Protein AF-0000000080322248 (afdb_homodimer)

Secondary structure (DSSP, 8-state):
-EEEEEEE-TTEEEE-HHHHHHHHHHH--SEEEEEEEEESSSEEEEEE--SHHHHHHHHHHHHHHS-TTS--HHHHHHS-S-HHHHHHHHHH-SEEEEEEETTEE---TT-EEEEEE-SSS-EEEEEEEEE-/-EEEEEEE-TTEEEE-HHHHHHHHHHH--SEEEEEEEEESSSEEEEEE--SHHHHHHHHHHHHHHS-TTS--HHHHHHS-S-HHHHHHHHHH-SEEEEEEETTEE---TT-EEEEEE-SSS-EEEEEEEEE-

Solvent-accessible surface area (backbone atoms only — not comparable to full-atom values): 13394 Å² total; per-residue (Å²): 117,50,80,47,78,45,80,39,44,54,52,36,66,43,80,42,43,69,61,52,44,50,48,41,48,72,68,66,53,46,67,44,32,37,37,42,31,34,42,37,30,27,28,21,24,49,71,39,50,85,45,81,62,51,48,51,47,53,50,50,54,45,35,70,66,42,38,69,84,56,91,42,49,31,23,74,71,71,70,56,73,43,42,32,13,30,44,49,15,25,43,67,16,37,41,47,75,44,46,31,49,80,41,34,71,73,61,60,95,64,47,32,40,31,39,36,30,44,29,81,49,72,40,78,40,40,37,40,38,36,78,81,118,48,78,48,77,46,79,41,45,54,52,35,66,42,80,41,42,70,60,54,44,50,49,41,49,72,67,67,51,44,67,44,32,36,39,44,35,35,59,70,62,27,29,21,22,37,45,31,47,86,47,80,21,42,47,49,39,45,49,49,45,46,34,68,77,39,40,68,85,54,91,45,76,55,26,74,76,71,69,54,74,42,42,30,12,36,54,48,14,61,61,44,21,37,50,46,62,46,47,31,48,80,44,34,69,64,59,28,94,53,28,32,40,32,40,35,30,42,30,78,48,74,42,78,42,40,36,41,37,38,79,82

Organism: NCBI:txid113653

Radius of gyration: 18.29 Å; Cα contacts (8 Å, |Δi|>4): 632; chains: 2; bounding box: 41×54×42 Å

Nearest PDB structures (foldseek):
  2p6c-assembly1_A  TM=9.326E-01  e=4.537E-15  Aquifex aeolicus VF5
  1vph-assembly2_E  TM=9.530E-01  e=1.862E-14  Saccharolobus solfataricus P2
  1ve0-assembly1_A  TM=8.671E-01  e=8.129E-14  Sulfurisphaera tokodaii
  2p6h-assembly1_A  TM=8.840E-01  e=2.776E-13  Aeropyrum pernix
  1vmf-assembly1_C  TM=8.741E-01  e=5.129E-13  Halalkalibacterium halodurans

Sequence (264 aa):
MKVLEFEMDRDEVLDLTPHVQRFVEESGEREGAVLVFSVGSTGAVTTLEYEPGLKKDLPRIMDRIAPYSDHYDHHLTWNDDNGSSHVKAAIIGPSVVVPFRDGRLLLGTWQQIVLINFDTRRRKRKVVLQVLMKVLEFEMDRDEVLDLTPHVQRFVEESGEREGAVLVFSVGSTGAVTTLEYEPGLKKDLPRIMDRIAPYSDHYDHHLTWNDDNGSSHVKAAIIGPSVVVPFRDGRLLLGTWQQIVLINFDTRRRKRKVVLQVL

pLDDT: mean 97.97, std 1.52, range [88.62, 98.94]

Structure (mmCIF, N/CA/C/O backbone):
data_AF-0000000080322248-model_v1
#
loop_
_entity.id
_entity.type
_entity.pdbx_description
1 polymer 'Secondary thiamine-phosphate synthase enzyme'
#
loop_
_atom_site.group_PDB
_atom_site.id
_atom_site.type_symbol
_atom_site.label_atom_id
_atom_site.label_alt_id
_atom_site.label_comp_id
_atom_site.label_asym_id
_atom_site.label_entity_id
_atom_site.label_seq_id
_atom_site.pdbx_PDB_ins_code
_atom_site.Cartn_x
_atom_site.Cartn_y
_atom_site.Cartn_z
_atom_site.occupancy
_atom_site.B_iso_or_equiv
_atom_site.auth_seq_id
_atom_site.auth_comp_id
_atom_site.auth_asym_id
_atom_site.auth_atom_id
_atom_site.pdbx_PDB_model_num
ATOM 1 N N . MET A 1 1 ? -7.266 19.812 2.26 1 95.19 1 MET A N 1
ATOM 2 C CA . MET A 1 1 ? -6.289 18.984 1.561 1 95.19 1 MET A CA 1
ATOM 3 C C . MET A 1 1 ? -5.023 19.781 1.255 1 95.19 1 MET A C 1
ATOM 5 O O . MET A 1 1 ? -5.094 20.953 0.91 1 95.19 1 MET A O 1
ATOM 9 N N . LYS A 1 2 ? -3.961 19.125 1.461 1 97.5 2 LYS A N 1
ATOM 10 C CA . LYS A 1 2 ? -2.658 19.734 1.208 1 97.5 2 LYS A CA 1
ATOM 11 C C . LYS A 1 2 ? -1.73 18.766 0.481 1 97.5 2 LYS A C 1
ATOM 13 O O . LYS A 1 2 ? -1.766 17.562 0.729 1 97.5 2 LYS A O 1
ATOM 18 N N . VAL A 1 3 ? -0.928 19.344 -0.458 1 98.44 3 VAL A N 1
ATOM 19 C CA . VAL A 1 3 ? 0.075 18.531 -1.151 1 98.44 3 VAL A CA 1
ATOM 20 C C . VAL A 1 3 ? 1.474 19.016 -0.778 1 98.44 3 VAL A C 1
ATOM 22 O O . VAL A 1 3 ? 1.761 20.219 -0.847 1 98.44 3 VAL A O 1
ATOM 25 N N . LEU A 1 4 ? 2.314 18.141 -0.351 1 98.69 4 LEU A N 1
ATOM 26 C CA . LEU A 1 4 ? 3.715 18.406 -0.036 1 98.69 4 LEU A CA 1
ATOM 27 C C . LEU A 1 4 ? 4.637 17.734 -1.058 1 98.69 4 LEU A C 1
ATOM 29 O O . LEU A 1 4 ? 4.289 16.719 -1.64 1 98.69 4 LEU A O 1
ATOM 33 N N . GLU A 1 5 ? 5.844 18.328 -1.228 1 98.75 5 GLU A N 1
ATOM 34 C CA . GLU A 1 5 ? 6.832 17.781 -2.146 1 98.75 5 GLU A CA 1
ATOM 35 C C . GLU A 1 5 ? 8.211 17.688 -1.493 1 98.75 5 GLU A C 1
ATOM 37 O O . GLU A 1 5 ? 8.609 18.594 -0.752 1 98.75 5 GLU A O 1
ATOM 42 N N . PHE A 1 6 ? 8.891 16.578 -1.755 1 98.69 6 PHE A N 1
ATOM 43 C CA . PHE A 1 6 ? 10.219 16.344 -1.199 1 98.69 6 PHE A CA 1
ATOM 44 C C . PHE A 1 6 ? 11.133 15.695 -2.236 1 98.69 6 PHE A C 1
ATOM 46 O O . PHE A 1 6 ? 10.742 14.734 -2.902 1 98.69 6 PHE A O 1
ATOM 53 N N . GLU A 1 7 ? 12.344 16.203 -2.393 1 98.62 7 GLU A N 1
ATOM 54 C CA . GLU A 1 7 ? 13.367 15.516 -3.164 1 98.62 7 GLU A CA 1
ATOM 55 C C . GLU A 1 7 ? 14.102 14.484 -2.307 1 98.62 7 GLU A C 1
ATOM 57 O O . GLU A 1 7 ? 14.656 14.828 -1.259 1 98.62 7 GLU A O 1
ATOM 62 N N . MET A 1 8 ? 14.102 13.242 -2.785 1 98.62 8 MET A N 1
ATOM 63 C CA . MET A 1 8 ? 14.633 12.172 -1.94 1 98.62 8 MET A CA 1
ATOM 64 C C . MET A 1 8 ? 15.523 11.234 -2.746 1 98.62 8 MET A C 1
ATOM 66 O O . MET A 1 8 ? 15.211 10.906 -3.893 1 98.62 8 MET A O 1
ATOM 70 N N . ASP A 1 9 ? 16.609 10.766 -2.135 1 98.5 9 ASP A N 1
ATOM 71 C CA . ASP A 1 9 ? 17.5 9.773 -2.73 1 98.5 9 ASP A CA 1
ATOM 72 C C . ASP A 1 9 ? 16.984 8.359 -2.498 1 98.5 9 ASP A C 1
ATOM 74 O O . ASP A 1 9 ? 16.047 8.156 -1.721 1 98.5 9 ASP A O 1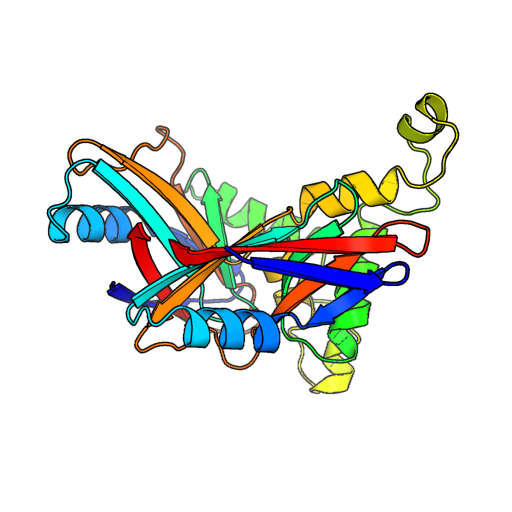
ATOM 78 N N . ARG A 1 10 ? 17.672 7.402 -3.289 1 98.31 10 ARG A N 1
ATOM 79 C CA . ARG A 1 10 ? 17.344 5.996 -3.08 1 98.31 10 ARG A CA 1
ATOM 80 C C . ARG A 1 10 ? 17.469 5.617 -1.607 1 98.31 10 ARG A C 1
ATOM 82 O O . ARG A 1 10 ? 18.453 5.969 -0.951 1 98.31 10 ARG A O 1
ATOM 89 N N . ASP A 1 11 ? 16.469 4.969 -1.078 1 98.5 11 ASP A N 1
ATOM 90 C CA . ASP A 1 11 ? 16.453 4.375 0.255 1 98.5 11 ASP A CA 1
ATOM 91 C C . ASP A 1 11 ? 16.469 5.453 1.337 1 98.5 11 ASP A C 1
ATOM 93 O O . ASP A 1 11 ? 16.781 5.172 2.494 1 98.5 11 ASP A O 1
ATOM 97 N N . GLU A 1 12 ? 16.172 6.648 0.975 1 98.75 12 GLU A N 1
ATOM 98 C CA . GLU A 1 12 ? 16.062 7.699 1.979 1 98.75 12 GLU A CA 1
ATOM 99 C C . GLU A 1 12 ? 14.727 7.625 2.723 1 98.75 12 GLU A C 1
ATOM 101 O O . GLU A 1 12 ? 13.688 7.371 2.115 1 98.75 12 GLU A O 1
ATOM 106 N N . VAL A 1 13 ? 14.773 7.793 4.031 1 98.81 13 VAL A N 1
ATOM 107 C CA . VAL A 1 13 ? 13.617 7.836 4.922 1 98.81 13 VAL A CA 1
ATOM 108 C C . VAL A 1 13 ? 13.461 9.242 5.504 1 98.81 13 VAL A C 1
ATOM 110 O O . VAL A 1 13 ? 14.406 9.781 6.082 1 98.81 13 VAL A O 1
ATOM 113 N N . LEU A 1 14 ? 12.312 9.828 5.332 1 98.81 14 LEU A N 1
ATOM 114 C CA . LEU A 1 14 ? 12.062 11.203 5.77 1 98.81 14 LEU A CA 1
ATOM 115 C C . LEU A 1 14 ? 10.953 11.242 6.816 1 98.81 14 LEU A C 1
ATOM 117 O O . LEU A 1 14 ? 9.938 10.562 6.676 1 98.81 14 LEU A O 1
ATOM 121 N N . ASP A 1 15 ? 11.102 12.047 7.836 1 98.81 15 ASP A N 1
ATOM 122 C CA . ASP A 1 15 ? 10.086 12.234 8.867 1 98.81 15 ASP A CA 1
ATOM 123 C C . ASP A 1 15 ? 9.039 13.258 8.43 1 98.81 15 ASP A C 1
ATOM 125 O O . ASP A 1 15 ? 9.336 14.445 8.297 1 98.81 15 ASP A O 1
ATOM 129 N N . LEU A 1 16 ? 7.801 12.797 8.297 1 98.88 16 LEU A N 1
ATOM 130 C CA . LEU A 1 16 ? 6.707 13.656 7.859 1 98.88 16 LEU A CA 1
ATOM 131 C C . LEU A 1 16 ? 5.961 14.234 9.055 1 98.88 16 LEU A C 1
ATOM 133 O O . LEU A 1 16 ? 5.109 15.109 8.891 1 98.88 16 LEU A O 1
ATOM 137 N N . THR A 1 17 ? 6.223 13.781 10.25 1 98.88 17 THR A N 1
ATOM 138 C CA . THR A 1 17 ? 5.387 14.023 11.422 1 98.88 17 THR A CA 1
ATOM 139 C C . THR A 1 17 ? 5.18 15.516 11.641 1 98.88 17 THR A C 1
ATOM 141 O O . THR A 1 17 ? 4.047 15.969 11.82 1 98.88 17 THR A O 1
ATOM 144 N N . PRO A 1 18 ? 6.262 16.344 11.602 1 98.81 18 PRO A N 1
ATOM 145 C CA . PRO A 1 18 ? 6.027 17.766 11.836 1 98.81 18 PRO A CA 1
ATOM 146 C C . PRO A 1 18 ? 5.137 18.406 10.773 1 98.81 18 PRO A C 1
ATOM 148 O O . PRO A 1 18 ? 4.355 19.312 11.078 1 98.81 18 PRO A O 1
ATOM 151 N N . HIS A 1 19 ? 5.281 17.953 9.555 1 98.88 19 HIS A N 1
ATOM 152 C CA . HIS A 1 19 ? 4.477 18.484 8.461 1 98.88 19 HIS A CA 1
ATOM 153 C C . HIS A 1 19 ? 3.008 18.109 8.625 1 98.88 19 HIS A C 1
ATOM 155 O O . HIS A 1 19 ? 2.125 18.938 8.391 1 98.88 19 HIS A O 1
ATOM 161 N N . VAL A 1 20 ? 2.742 16.891 9.031 1 98.88 20 VAL A N 1
ATOM 162 C CA . VAL A 1 20 ? 1.376 16.406 9.211 1 98.88 20 VAL A CA 1
ATOM 163 C C . VAL A 1 20 ? 0.735 17.125 10.398 1 98.88 20 VAL A C 1
ATOM 165 O O . VAL A 1 20 ? -0.427 17.531 10.336 1 98.88 20 VAL A O 1
ATOM 168 N N . GLN A 1 21 ? 1.542 17.266 11.492 1 98.81 21 GLN A N 1
ATOM 169 C CA . GLN A 1 21 ? 1.046 17.969 12.672 1 98.81 21 GLN A CA 1
ATOM 170 C C . GLN A 1 21 ? 0.655 19.406 12.328 1 98.81 21 GLN A C 1
ATOM 172 O O . GLN A 1 21 ? -0.4 19.891 12.742 1 98.81 21 GLN A O 1
ATOM 177 N N . ARG A 1 22 ? 1.475 20.078 11.594 1 98.75 22 ARG A N 1
ATOM 178 C CA . ARG A 1 22 ? 1.191 21.453 11.188 1 98.75 22 ARG A CA 1
ATOM 179 C C . ARG A 1 22 ? -0.09 21.516 10.359 1 98.75 22 ARG A C 1
ATOM 181 O O . ARG A 1 22 ? -0.893 22.438 10.531 1 98.75 22 ARG A O 1
ATOM 188 N N . PHE A 1 23 ? -0.245 20.594 9.477 1 98.81 23 PHE A N 1
ATOM 189 C CA . PHE A 1 23 ? -1.437 20.547 8.633 1 98.81 23 PHE A CA 1
ATOM 190 C C . PHE A 1 23 ? -2.693 20.406 9.484 1 98.81 23 PHE A C 1
ATOM 192 O O . PHE A 1 23 ? -3.697 21.078 9.242 1 98.81 23 PHE A O 1
ATOM 199 N N . VAL A 1 24 ? -2.686 19.5 10.477 1 98.38 24 VAL A N 1
ATOM 200 C CA . VAL A 1 24 ? -3.816 19.297 11.375 1 98.38 24 VAL A CA 1
ATOM 201 C C . VAL A 1 24 ? -4.129 20.594 12.125 1 98.38 24 VAL A C 1
ATOM 203 O O . VAL A 1 24 ? -5.289 21 12.211 1 98.38 24 VAL A O 1
ATOM 206 N N . GLU A 1 25 ? -3.094 21.234 12.57 1 98 25 GLU A N 1
ATOM 207 C CA . GLU A 1 25 ? -3.271 22.5 13.289 1 98 25 GLU A CA 1
ATOM 208 C C . GLU A 1 25 ? -3.902 23.562 12.398 1 98 25 GLU A C 1
ATOM 210 O O . GLU A 1 25 ? -4.828 24.266 12.812 1 98 25 GLU A O 1
ATOM 215 N N . GLU A 1 26 ? -3.434 23.625 11.195 1 97.94 26 GLU A N 1
ATOM 216 C CA . GLU A 1 26 ? -3.9 24.641 10.242 1 97.94 26 GLU A CA 1
ATOM 217 C C . GLU A 1 26 ? -5.336 24.359 9.812 1 97.94 26 GLU A C 1
ATOM 219 O O . GLU A 1 26 ? -6.051 25.281 9.391 1 97.94 26 GLU A O 1
ATOM 224 N N . SER A 1 27 ? -5.73 23.094 9.828 1 96.38 27 SER A N 1
ATOM 225 C CA . SER A 1 27 ? -7.078 22.719 9.398 1 96.38 27 SER A CA 1
ATOM 226 C C . SER A 1 27 ? -8.133 23.281 10.344 1 96.38 27 SER A C 1
ATOM 228 O O . SER A 1 27 ? -9.289 23.469 9.945 1 96.38 27 SER A O 1
ATOM 230 N N . GLY A 1 28 ? -7.77 23.422 11.68 1 96.75 28 GLY A N 1
ATOM 231 C CA . GLY A 1 28 ? -8.688 23.938 12.688 1 96.75 28 GLY A CA 1
ATOM 232 C C . GLY A 1 28 ? -9.594 22.859 13.266 1 96.75 28 GLY A C 1
ATOM 233 O O . GLY A 1 28 ? -10.367 23.141 14.188 1 96.75 28 GLY A O 1
ATOM 234 N N . GLU A 1 29 ? -9.617 21.703 12.711 1 96.06 29 GLU A N 1
ATOM 235 C CA . GLU A 1 29 ? -10.406 20.594 13.25 1 96.06 29 GLU A CA 1
ATOM 236 C C . GLU A 1 29 ? -9.844 20.109 14.578 1 96.06 29 GLU A C 1
ATOM 238 O O . GLU A 1 29 ? -8.633 20.031 14.758 1 96.06 29 GLU A O 1
ATOM 243 N N . ARG A 1 30 ? -10.711 19.812 15.508 1 97 30 ARG A N 1
ATOM 244 C CA . ARG A 1 30 ? -10.273 19.453 16.859 1 97 30 ARG A CA 1
ATOM 245 C C . ARG A 1 30 ? -10.141 17.938 17 1 97 30 ARG A C 1
ATOM 247 O O . ARG A 1 30 ? -9.391 17.453 17.859 1 97 30 ARG A O 1
ATOM 254 N N . GLU A 1 31 ? -11 17.156 16.203 1 97.94 31 GLU A N 1
ATOM 255 C CA . GLU A 1 31 ? -10.969 15.703 16.266 1 97.94 31 GLU A CA 1
ATOM 256 C C . GLU A 1 31 ? -11.234 15.086 14.891 1 97.94 31 GLU A C 1
ATOM 258 O O . GLU A 1 31 ? -11.977 15.656 14.086 1 97.94 31 GLU A O 1
ATOM 263 N N . GLY A 1 32 ? -10.633 13.945 14.562 1 98.06 32 GLY A N 1
ATOM 264 C CA . GLY A 1 32 ? -10.75 13.25 13.297 1 98.06 32 GLY A CA 1
ATOM 265 C C . GLY A 1 32 ? -9.547 12.367 12.992 1 98.06 32 GLY A C 1
ATOM 266 O O . GLY A 1 32 ? -8.938 11.805 13.898 1 98.06 32 GLY A O 1
ATOM 267 N N . ALA A 1 33 ? -9.344 12.148 11.742 1 98.69 33 ALA A N 1
ATOM 268 C CA . ALA A 1 33 ? -8.172 11.43 11.25 1 98.69 33 ALA A CA 1
ATOM 269 C C . ALA A 1 33 ? -7.566 12.141 10.039 1 98.69 33 ALA A C 1
ATOM 271 O O . ALA A 1 33 ? -8.25 12.906 9.359 1 98.69 33 ALA A O 1
ATOM 272 N N . VAL A 1 34 ? -6.293 11.953 9.891 1 98.69 34 VAL A N 1
ATOM 273 C CA . VAL A 1 34 ? -5.617 12.516 8.727 1 98.69 34 VAL A CA 1
ATOM 274 C C . VAL A 1 34 ? -5.055 11.391 7.863 1 98.69 34 VAL A C 1
ATOM 276 O O . VAL A 1 34 ? -4.395 10.484 8.367 1 98.69 34 VAL A O 1
ATOM 279 N N . LEU A 1 35 ? -5.402 11.414 6.59 1 98.88 35 LEU A N 1
ATOM 280 C CA . LEU A 1 35 ? -4.824 10.547 5.57 1 98.88 35 LEU A CA 1
ATOM 281 C C . LEU A 1 35 ? -3.498 11.109 5.062 1 98.88 35 LEU A C 1
ATOM 283 O O . LEU A 1 35 ? -3.41 12.297 4.73 1 98.88 35 LEU A O 1
ATOM 287 N N . VAL A 1 36 ? -2.492 10.312 5.125 1 98.94 36 VAL A N 1
ATOM 288 C CA . VAL A 1 36 ? -1.208 10.594 4.492 1 98.94 36 VAL A CA 1
ATOM 289 C C . VAL A 1 36 ? -0.99 9.641 3.318 1 98.94 36 VAL A C 1
ATOM 291 O O . VAL A 1 36 ? -0.907 8.422 3.508 1 98.94 36 VAL A O 1
ATOM 294 N N . PHE A 1 37 ? -0.885 10.188 2.096 1 98.94 37 PHE A N 1
ATOM 295 C CA . PHE A 1 37 ? -0.857 9.367 0.895 1 98.94 37 PHE A CA 1
ATOM 296 C C . PHE A 1 37 ? 0.338 9.727 0.019 1 98.94 37 PHE A C 1
ATOM 298 O O . PHE A 1 37 ? 0.505 10.883 -0.368 1 98.94 37 PHE A O 1
ATOM 305 N N . SER A 1 38 ? 1.173 8.672 -0.278 1 98.88 38 SER A N 1
ATOM 306 C CA . SER A 1 38 ? 2.301 8.844 -1.187 1 98.88 38 SER A CA 1
ATOM 307 C C . SER A 1 38 ? 1.875 8.664 -2.639 1 98.88 38 SER A C 1
ATOM 309 O O . SER A 1 38 ? 1.486 7.566 -3.045 1 98.88 38 SER A O 1
ATOM 311 N N . VAL A 1 39 ? 2.01 9.727 -3.418 1 98.81 39 VAL A N 1
ATOM 312 C CA . VAL A 1 39 ? 1.72 9.648 -4.844 1 98.81 39 VAL A CA 1
ATOM 313 C C . VAL A 1 39 ? 2.885 8.977 -5.57 1 98.81 39 VAL A C 1
ATOM 315 O O . VAL A 1 39 ? 4.047 9.297 -5.32 1 98.81 39 VAL A O 1
ATOM 318 N N . GLY A 1 40 ? 2.514 8.078 -6.457 1 98.38 40 GLY A N 1
ATOM 319 C CA . GLY A 1 40 ? 3.529 7.328 -7.176 1 98.38 40 GLY A CA 1
ATOM 320 C C . GLY A 1 40 ? 3.582 5.863 -6.785 1 98.38 40 GLY A C 1
ATOM 321 O O . GLY A 1 40 ? 2.893 5.441 -5.855 1 98.38 40 GLY A O 1
ATOM 322 N N . SER A 1 41 ? 4.465 5.086 -7.406 1 98.25 41 SER A N 1
ATOM 323 C CA . SER A 1 41 ? 4.43 3.641 -7.203 1 98.25 41 SER A CA 1
ATOM 324 C C . SER A 1 41 ? 5.773 3.117 -6.707 1 98.25 41 SER A C 1
ATOM 326 O O . SER A 1 41 ? 5.977 1.904 -6.621 1 98.25 41 SER A O 1
ATOM 328 N N . THR A 1 42 ? 6.746 4.051 -6.387 1 98.75 42 THR A N 1
ATOM 329 C CA . THR A 1 42 ? 8.039 3.588 -5.891 1 98.75 42 THR A CA 1
ATOM 330 C C . THR A 1 42 ? 8.359 4.219 -4.539 1 98.75 42 THR A C 1
ATOM 332 O O . THR A 1 42 ? 9.469 4.066 -4.023 1 98.75 42 THR A O 1
ATOM 335 N N . GLY A 1 43 ? 7.477 5 -4.062 1 98.62 43 GLY A N 1
ATOM 336 C CA . GLY A 1 43 ? 7.504 5.52 -2.703 1 98.62 43 GLY A CA 1
ATOM 337 C C . GLY A 1 43 ? 6.469 4.879 -1.799 1 98.62 43 GLY A C 1
ATOM 338 O O . GLY A 1 43 ? 5.508 4.277 -2.277 1 98.62 43 GLY A O 1
ATOM 339 N N . ALA A 1 44 ? 6.648 4.984 -0.506 1 98.75 44 ALA A N 1
ATOM 340 C CA . ALA A 1 44 ? 5.734 4.391 0.466 1 98.75 44 ALA A CA 1
ATOM 341 C C . ALA A 1 44 ? 5.656 5.234 1.734 1 98.75 44 ALA A C 1
ATOM 343 O O . ALA A 1 44 ? 6.531 6.066 1.99 1 98.75 44 ALA A O 1
ATOM 344 N N . VAL A 1 45 ? 4.609 5.043 2.473 1 98.81 45 VAL A N 1
ATOM 345 C CA . VAL A 1 45 ? 4.418 5.719 3.752 1 98.81 45 VAL A CA 1
ATOM 346 C C . VAL A 1 45 ? 4.086 4.691 4.832 1 98.81 45 VAL A C 1
ATOM 348 O O . VAL A 1 45 ? 3.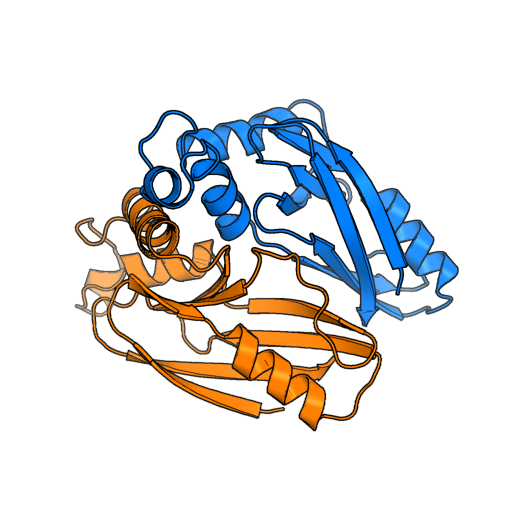305 3.766 4.602 1 98.81 45 VAL A O 1
ATOM 351 N N . THR A 1 46 ? 4.664 4.812 5.973 1 98.75 46 THR A N 1
ATOM 352 C CA . THR A 1 46 ? 4.375 3.994 7.145 1 98.75 46 THR A CA 1
ATOM 353 C C . THR A 1 46 ? 4.781 4.723 8.422 1 98.75 46 THR A C 1
ATOM 355 O O . THR A 1 46 ? 4.953 5.945 8.422 1 98.75 46 THR A O 1
ATOM 358 N N . THR A 1 47 ? 4.734 4.125 9.586 1 98.81 47 THR A N 1
ATOM 359 C CA . THR A 1 47 ? 5.281 4.676 10.82 1 98.81 47 THR A CA 1
ATOM 360 C C . THR A 1 47 ? 6.512 3.891 11.266 1 98.81 47 THR A C 1
ATOM 362 O O . THR A 1 47 ? 6.652 2.709 10.938 1 98.81 47 THR A O 1
ATOM 365 N N . LEU A 1 48 ? 7.387 4.527 11.898 1 98.31 48 LEU A N 1
ATOM 366 C CA . LEU A 1 48 ? 8.68 4.012 12.328 1 98.31 48 LEU A CA 1
ATOM 367 C C . LEU A 1 48 ? 9.25 4.848 13.469 1 98.31 48 LEU A C 1
ATOM 369 O O . LEU A 1 48 ? 8.938 6.035 13.594 1 98.31 48 LEU A O 1
ATOM 373 N N . GLU A 1 49 ? 9.969 4.207 14.367 1 98.75 49 GLU A N 1
ATOM 374 C CA . GLU A 1 49 ? 10.836 5.051 15.18 1 98.75 49 GLU A CA 1
ATOM 375 C C . GLU A 1 49 ? 11.922 5.707 14.336 1 98.75 49 GLU A C 1
ATOM 377 O O . GLU A 1 49 ? 12.82 5.027 13.828 1 98.75 49 GLU A O 1
ATOM 382 N N . TYR A 1 50 ? 11.766 6.984 14.148 1 98.38 50 TYR A N 1
ATOM 383 C CA . TYR A 1 50 ? 12.688 7.695 13.273 1 98.38 50 TYR A CA 1
ATOM 384 C C . TYR A 1 50 ? 14.008 7.988 13.984 1 98.38 50 TYR A C 1
ATOM 386 O O . TYR A 1 50 ? 14.125 9 14.68 1 98.38 50 TYR A O 1
ATOM 394 N N . GLU A 1 51 ? 15.008 7.254 13.75 1 98.31 51 GLU A N 1
ATOM 395 C CA . GLU A 1 51 ? 16.344 7.332 14.328 1 98.31 51 GLU A CA 1
ATOM 396 C C . GLU A 1 51 ? 17.391 6.738 13.391 1 98.31 51 GLU A C 1
ATOM 398 O O . GLU A 1 51 ? 17.047 6.023 12.445 1 98.31 51 GLU A O 1
ATOM 403 N N . PRO A 1 52 ? 18.641 7.059 13.539 1 97.94 52 PRO A N 1
ATOM 404 C CA . PRO A 1 52 ? 19.672 6.758 12.547 1 97.94 52 PRO A CA 1
ATOM 405 C C . PRO A 1 52 ? 19.781 5.266 12.242 1 97.94 52 PRO A C 1
ATOM 407 O O . PRO A 1 52 ? 20.078 4.883 11.109 1 97.94 52 PRO A O 1
ATOM 410 N N . GLY A 1 53 ? 19.625 4.414 13.094 1 98.38 53 GLY A N 1
ATOM 411 C CA . GLY A 1 53 ? 19.734 2.984 12.859 1 98.38 53 GLY A CA 1
ATOM 412 C C . GLY A 1 53 ? 18.594 2.426 12.016 1 98.38 53 GLY A C 1
ATOM 413 O O . GLY A 1 53 ? 18.844 1.798 10.984 1 98.38 53 GLY A O 1
ATOM 414 N N . LEU A 1 54 ? 17.344 2.744 12.43 1 98.38 54 LEU A N 1
ATOM 415 C CA . LEU A 1 54 ? 16.188 2.18 11.758 1 98.38 54 LEU A CA 1
ATOM 416 C C . LEU A 1 54 ? 16.031 2.752 10.359 1 98.38 54 LEU A C 1
ATOM 418 O O . LEU A 1 54 ? 15.523 2.08 9.461 1 98.38 54 LEU A O 1
ATOM 422 N N . LYS A 1 55 ? 16.578 3.949 10.109 1 97.81 55 LYS A N 1
ATOM 423 C CA . LYS A 1 55 ? 16.578 4.547 8.773 1 97.81 55 LYS A CA 1
ATOM 424 C C . LYS A 1 55 ? 17.391 3.703 7.797 1 97.81 55 LYS A C 1
ATOM 426 O O . LYS A 1 55 ? 17.156 3.744 6.59 1 97.81 55 LYS A O 1
ATOM 431 N N . LYS A 1 56 ? 18.281 2.963 8.336 1 98 56 LYS A N 1
ATOM 432 C CA . LYS A 1 56 ? 19.109 2.088 7.512 1 98 56 LYS A CA 1
ATOM 433 C C . LYS A 1 56 ? 18.562 0.663 7.5 1 98 56 LYS A C 1
ATOM 435 O O . LYS A 1 56 ? 18.656 -0.032 6.484 1 98 56 LYS A O 1
ATOM 440 N N . ASP A 1 57 ? 18 0.206 8.641 1 98.75 57 ASP A N 1
ATOM 441 C CA . ASP A 1 57 ? 17.562 -1.179 8.797 1 98.75 57 ASP A CA 1
ATOM 442 C C . ASP A 1 57 ? 16.375 -1.492 7.887 1 98.75 57 ASP A C 1
ATOM 444 O O . ASP A 1 57 ? 16.344 -2.533 7.227 1 98.75 57 ASP A O 1
ATOM 448 N N . LEU A 1 58 ? 15.422 -0.587 7.848 1 98.44 58 LEU A N 1
ATOM 449 C CA . LEU A 1 58 ? 14.211 -0.884 7.082 1 98.44 58 LEU A CA 1
ATOM 450 C C . LEU A 1 58 ? 14.531 -1.021 5.598 1 98.44 58 LEU A C 1
ATOM 452 O O . LEU A 1 58 ? 14.211 -2.041 4.98 1 98.44 58 LEU A O 1
ATOM 456 N N . PRO A 1 59 ? 15.195 -0.047 4.977 1 98.44 59 PRO A N 1
ATOM 457 C CA . PRO A 1 59 ? 15.539 -0.227 3.564 1 98.44 59 PRO A CA 1
ATOM 458 C C . PRO A 1 59 ? 16.391 -1.468 3.318 1 98.44 59 PRO A C 1
ATOM 460 O O . PRO A 1 59 ? 16.234 -2.137 2.293 1 98.44 59 PRO A O 1
ATOM 463 N N . ARG A 1 60 ? 17.266 -1.784 4.223 1 98.31 60 ARG A N 1
ATOM 464 C CA . ARG A 1 60 ? 18.109 -2.967 4.074 1 98.31 60 ARG A CA 1
ATOM 465 C C . ARG A 1 60 ? 17.266 -4.238 4.066 1 98.31 60 ARG A C 1
ATOM 467 O O . ARG A 1 60 ? 17.484 -5.129 3.244 1 98.31 60 ARG A O 1
ATOM 474 N N . ILE A 1 61 ? 16.375 -4.359 5.02 1 98.5 61 ILE A N 1
ATOM 475 C CA . ILE A 1 61 ? 15.523 -5.543 5.082 1 98.5 61 ILE A CA 1
ATOM 476 C C . ILE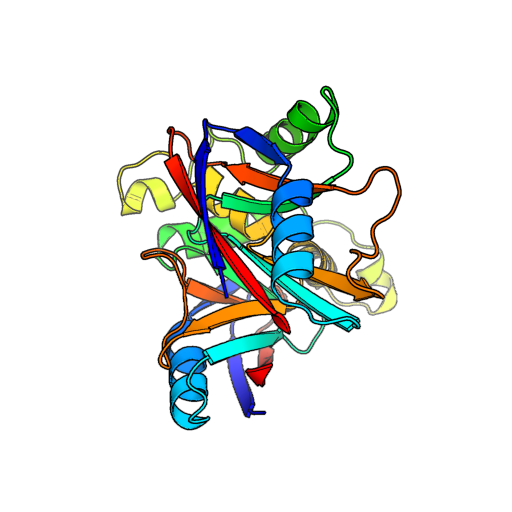 A 1 61 ? 14.656 -5.621 3.826 1 98.5 61 ILE A C 1
ATOM 478 O O . ILE A 1 61 ? 14.469 -6.703 3.262 1 98.5 61 ILE A O 1
ATOM 482 N N . MET A 1 62 ? 14.172 -4.48 3.344 1 98.62 62 MET A N 1
ATOM 483 C CA . MET A 1 62 ? 13.375 -4.477 2.115 1 98.62 62 MET A CA 1
ATOM 484 C C . MET A 1 62 ? 14.219 -4.918 0.924 1 98.62 62 MET A C 1
ATOM 486 O O . MET A 1 62 ? 13.711 -5.559 0.002 1 98.62 62 MET A O 1
ATOM 490 N N . ASP A 1 63 ? 15.492 -4.578 0.958 1 98.38 63 ASP A N 1
ATOM 491 C CA . ASP A 1 63 ? 16.375 -5.02 -0.115 1 98.38 63 ASP A CA 1
ATOM 492 C C . ASP A 1 63 ? 16.625 -6.523 -0.042 1 98.38 63 ASP A C 1
ATOM 494 O O . ASP A 1 63 ? 16.891 -7.168 -1.062 1 98.38 63 ASP A O 1
ATOM 498 N N . ARG A 1 64 ? 16.578 -7.113 1.117 1 98.12 64 ARG A N 1
ATOM 499 C CA . ARG A 1 64 ? 16.672 -8.562 1.246 1 98.12 64 ARG A CA 1
ATOM 500 C C . ARG A 1 64 ? 15.422 -9.234 0.68 1 98.12 64 ARG A C 1
ATOM 502 O O . ARG A 1 64 ? 15.508 -10.297 0.057 1 98.12 64 ARG A O 1
ATOM 509 N N . ILE A 1 65 ? 14.32 -8.656 0.857 1 98 65 ILE A N 1
ATOM 510 C CA . ILE A 1 65 ? 13.031 -9.188 0.413 1 98 65 ILE A CA 1
ATOM 511 C C . ILE A 1 65 ? 12.922 -9.07 -1.105 1 98 65 ILE A C 1
ATOM 513 O O . ILE A 1 65 ? 12.547 -10.031 -1.784 1 98 65 ILE A O 1
ATOM 517 N N . ALA A 1 66 ? 13.242 -7.918 -1.656 1 98.44 66 ALA A N 1
ATOM 518 C CA . ALA A 1 66 ? 13.234 -7.602 -3.082 1 98.44 66 ALA A CA 1
ATOM 519 C C . ALA A 1 66 ? 14.523 -6.898 -3.502 1 98.44 66 ALA A C 1
ATOM 521 O O . ALA A 1 66 ? 14.539 -5.68 -3.695 1 98.44 66 ALA A O 1
ATOM 522 N N . PRO A 1 67 ? 15.531 -7.648 -3.762 1 98.56 67 PRO A N 1
ATOM 523 C CA . PRO A 1 67 ? 16.844 -7.047 -4.043 1 98.56 67 PRO A CA 1
ATOM 524 C C . PRO A 1 67 ? 16.859 -6.254 -5.348 1 98.56 67 PRO A C 1
ATOM 526 O O . PRO A 1 67 ? 16.25 -6.676 -6.336 1 98.56 67 PRO A O 1
ATOM 529 N N . TYR A 1 68 ? 17.594 -5.105 -5.355 1 97.75 68 TYR A N 1
ATOM 530 C CA . TYR A 1 68 ? 17.75 -4.289 -6.555 1 97.75 68 TYR A CA 1
ATOM 531 C C . TYR A 1 68 ? 18.469 -5.07 -7.652 1 97.75 68 TYR A C 1
ATOM 533 O O . TYR A 1 68 ? 18.219 -4.848 -8.844 1 97.75 68 TYR A O 1
ATOM 541 N N . SER A 1 69 ? 19.281 -5.996 -7.258 1 96.31 69 SER A N 1
ATOM 542 C CA . SER A 1 69 ? 20.156 -6.691 -8.188 1 96.31 69 SER A CA 1
ATOM 543 C C . SER A 1 69 ? 19.453 -7.859 -8.859 1 96.31 69 SER A C 1
ATOM 545 O O . SER A 1 69 ? 19.953 -8.438 -9.82 1 96.31 69 SER A O 1
ATOM 547 N N . ASP A 1 70 ? 18.312 -8.195 -8.375 1 96.75 70 ASP A N 1
ATOM 548 C CA . ASP A 1 70 ? 17.594 -9.336 -8.93 1 96.75 70 ASP A CA 1
ATOM 549 C C . ASP A 1 70 ? 17 -9.008 -10.297 1 96.75 70 ASP A C 1
ATOM 551 O O . ASP A 1 70 ? 16.953 -7.844 -10.695 1 96.75 70 ASP A O 1
ATOM 555 N N . HIS A 1 71 ? 16.625 -10.117 -10.961 1 95.5 71 HIS A N 1
ATOM 556 C CA . HIS A 1 71 ? 15.852 -9.953 -12.195 1 95.5 71 HIS A CA 1
ATOM 557 C C . HIS A 1 71 ? 14.383 -9.664 -11.891 1 95.5 71 HIS A C 1
ATOM 559 O O . HIS A 1 71 ? 13.781 -10.297 -11.023 1 95.5 71 HIS A O 1
ATOM 565 N N . TYR A 1 72 ? 13.867 -8.688 -12.594 1 97.62 72 TYR A N 1
ATOM 566 C CA . TYR A 1 72 ? 12.445 -8.375 -12.57 1 97.62 72 TYR A CA 1
ATOM 567 C C . TYR A 1 72 ? 11.875 -8.328 -13.984 1 97.62 72 TYR A C 1
ATOM 569 O O . TYR A 1 72 ? 12.477 -7.742 -14.891 1 97.62 72 TYR A O 1
ATOM 577 N N . ASP A 1 73 ? 10.75 -8.914 -14.148 1 97.19 73 ASP A N 1
ATOM 578 C CA . ASP A 1 73 ? 10.062 -8.859 -15.43 1 97.19 73 ASP A CA 1
ATOM 579 C C . ASP A 1 73 ? 9.727 -7.422 -15.82 1 97.19 73 ASP A C 1
ATOM 581 O O . ASP A 1 73 ? 9.703 -7.082 -17 1 97.19 73 ASP A O 1
ATOM 585 N N . HIS A 1 74 ? 9.531 -6.555 -14.828 1 96.75 74 HIS A N 1
ATOM 586 C CA . HIS A 1 74 ? 9.305 -5.129 -15.039 1 96.75 74 HIS A CA 1
ATOM 587 C C . HIS A 1 74 ? 10.391 -4.52 -15.914 1 96.75 74 HIS A C 1
ATOM 589 O O . HIS A 1 74 ? 10.117 -3.645 -16.734 1 96.75 74 HIS A O 1
ATOM 595 N N . HIS A 1 75 ? 11.609 -4.98 -15.742 1 95.69 75 HIS A N 1
ATOM 596 C CA . HIS A 1 75 ? 12.727 -4.441 -16.5 1 95.69 75 HIS A CA 1
ATOM 597 C C . HIS A 1 75 ? 12.555 -4.691 -18 1 95.69 75 HIS A C 1
ATOM 599 O O . HIS A 1 75 ? 12.961 -3.867 -18.812 1 95.69 75 HIS A O 1
ATOM 605 N N . LEU A 1 76 ? 11.961 -5.75 -18.281 1 92.12 76 LEU A N 1
ATOM 606 C CA . LEU A 1 76 ? 11.734 -6.098 -19.688 1 92.12 76 LEU A CA 1
ATOM 607 C C . LEU A 1 76 ? 10.656 -5.207 -20.297 1 92.12 76 LEU A C 1
ATOM 609 O O . LEU A 1 76 ? 10.695 -4.926 -21.5 1 92.12 76 LEU A O 1
ATOM 613 N N . THR A 1 77 ? 9.781 -4.766 -19.438 1 89.06 77 THR A N 1
ATOM 614 C CA . THR A 1 77 ? 8.664 -3.961 -19.906 1 89.06 77 THR A CA 1
ATOM 615 C C . THR A 1 77 ? 9.133 -2.559 -20.297 1 89.06 77 THR A C 1
ATOM 617 O O . THR A 1 77 ? 8.727 -2.025 -21.328 1 89.06 77 THR A O 1
ATOM 620 N N . TRP A 1 78 ? 9.992 -1.994 -19.484 1 88.62 78 TRP A N 1
ATOM 621 C CA . TRP A 1 78 ? 10.297 -0.577 -19.672 1 88.62 78 TRP A CA 1
ATOM 622 C C . TRP A 1 78 ? 11.781 -0.363 -19.922 1 88.62 78 TRP A C 1
ATOM 624 O O . TRP A 1 78 ? 12.219 0.762 -20.172 1 88.62 78 TRP A O 1
ATOM 634 N N . ASN A 1 79 ? 12.523 -1.382 -19.828 1 91.69 79 ASN A N 1
ATOM 635 C CA . ASN A 1 79 ? 13.977 -1.304 -19.938 1 91.69 79 ASN A CA 1
ATOM 636 C C . ASN A 1 79 ? 14.578 -0.385 -18.891 1 91.69 79 ASN A C 1
ATOM 638 O O . ASN A 1 79 ? 15.375 0.497 -19.203 1 91.69 79 ASN A O 1
ATOM 642 N N . ASP A 1 80 ? 14.102 -0.445 -17.703 1 93.12 80 ASP A N 1
ATOM 643 C CA . ASP A 1 80 ? 14.625 0.298 -16.547 1 93.12 80 ASP A CA 1
ATOM 644 C C . ASP A 1 80 ? 15.07 -0.648 -15.445 1 93.12 80 ASP A C 1
ATOM 646 O O . ASP A 1 80 ? 15.375 -1.814 -15.695 1 93.12 80 ASP A O 1
ATOM 650 N N . ASP A 1 81 ? 15.375 -0.118 -14.25 1 95.81 81 ASP A N 1
ATOM 651 C CA . ASP A 1 81 ? 16.031 -0.947 -13.242 1 95.81 81 ASP A CA 1
ATOM 652 C C . ASP A 1 81 ? 15.32 -0.855 -11.898 1 95.81 81 ASP A C 1
ATOM 654 O O . ASP A 1 81 ? 15.922 -1.121 -10.852 1 95.81 81 ASP A O 1
ATOM 658 N N . ASN A 1 82 ? 14.031 -0.404 -11.938 1 97.75 82 ASN A N 1
ATOM 659 C CA . ASN A 1 82 ? 13.445 -0.111 -10.641 1 97.75 82 ASN A CA 1
ATOM 660 C C . ASN A 1 82 ? 12.266 -1.032 -10.336 1 97.75 82 ASN A C 1
ATOM 662 O O . ASN A 1 82 ? 11.328 -0.64 -9.641 1 97.75 82 ASN A O 1
ATOM 666 N N . GLY A 1 83 ? 12.281 -2.275 -10.93 1 98.31 83 GLY A N 1
ATOM 667 C CA . GLY A 1 83 ? 11.281 -3.262 -10.555 1 98.31 83 GLY A CA 1
ATOM 668 C C . GLY A 1 83 ? 11.211 -3.514 -9.062 1 98.31 83 GLY A C 1
ATOM 669 O O . GLY A 1 83 ? 10.125 -3.574 -8.492 1 98.31 83 GLY A O 1
ATOM 670 N N . SER A 1 84 ? 12.414 -3.643 -8.406 1 98.44 84 SER A N 1
ATOM 671 C CA . SER A 1 84 ? 12.523 -3.811 -6.965 1 98.44 84 SER A CA 1
ATOM 672 C C . SER A 1 84 ? 11.805 -2.695 -6.219 1 98.44 84 SER A C 1
ATOM 674 O O . SER A 1 84 ? 11.125 -2.947 -5.219 1 98.44 84 SER A O 1
ATOM 676 N N . SER A 1 85 ? 11.898 -1.497 -6.727 1 98.75 85 SER A N 1
ATOM 677 C CA . SER A 1 85 ? 11.328 -0.306 -6.109 1 98.75 85 SER A CA 1
ATOM 678 C C . SER A 1 85 ? 9.805 -0.399 -6.035 1 98.75 85 SER A C 1
ATOM 680 O O . SER A 1 85 ? 9.211 -0.091 -5 1 98.75 85 SER A O 1
ATOM 682 N N . HIS A 1 86 ? 9.203 -0.846 -7.113 1 98.81 86 HIS A N 1
ATOM 683 C CA . HIS A 1 86 ? 7.758 -1.007 -7.176 1 98.81 86 HIS A CA 1
ATOM 684 C C . HIS A 1 86 ? 7.277 -2.061 -6.184 1 98.81 86 HIS A C 1
ATOM 686 O O . HIS A 1 86 ? 6.27 -1.861 -5.5 1 98.81 86 HIS A O 1
ATOM 692 N N . VAL A 1 87 ? 7.996 -3.145 -6.133 1 98.81 87 VAL A N 1
ATOM 693 C CA . VAL A 1 87 ? 7.609 -4.25 -5.262 1 98.81 87 VAL A CA 1
ATOM 694 C C . VAL A 1 87 ? 7.703 -3.811 -3.801 1 98.81 87 VAL A C 1
ATOM 696 O O . VAL A 1 87 ? 6.773 -4.031 -3.02 1 98.81 87 VAL A O 1
ATOM 699 N N . LYS A 1 88 ? 8.781 -3.152 -3.428 1 98.88 88 LYS A N 1
ATOM 700 C CA . LYS A 1 88 ? 8.969 -2.678 -2.061 1 98.88 88 LYS A CA 1
ATOM 701 C C . LYS A 1 88 ? 7.859 -1.703 -1.661 1 98.88 88 LYS A C 1
ATOM 703 O O . LYS A 1 88 ? 7.289 -1.817 -0.576 1 98.88 88 LYS A O 1
ATOM 708 N N . ALA A 1 89 ? 7.566 -0.803 -2.555 1 98.88 89 ALA A N 1
ATOM 709 C CA . ALA A 1 89 ? 6.535 0.196 -2.285 1 98.88 89 ALA A CA 1
ATOM 710 C C . ALA A 1 89 ? 5.168 -0.459 -2.115 1 98.88 89 ALA A C 1
ATOM 712 O O . ALA A 1 89 ? 4.375 -0.049 -1.263 1 98.88 89 ALA A O 1
ATOM 713 N N . ALA A 1 90 ? 4.914 -1.466 -2.879 1 98.81 90 ALA A N 1
ATOM 714 C CA . ALA A 1 90 ? 3.631 -2.162 -2.822 1 98.81 90 ALA A CA 1
ATOM 715 C C . ALA A 1 90 ? 3.482 -2.932 -1.512 1 98.81 90 ALA A C 1
ATOM 717 O O . ALA A 1 90 ? 2.379 -3.043 -0.972 1 98.81 90 ALA A O 1
ATOM 718 N N . ILE A 1 91 ? 4.582 -3.488 -1.027 1 98.75 91 ILE A N 1
ATOM 719 C CA . ILE A 1 91 ? 4.555 -4.285 0.195 1 98.75 91 ILE A CA 1
ATOM 720 C C . ILE A 1 91 ? 4.312 -3.373 1.397 1 98.75 91 ILE A C 1
ATOM 722 O O . ILE A 1 91 ? 3.492 -3.684 2.264 1 98.75 91 ILE A O 1
ATOM 726 N N . ILE A 1 92 ? 4.992 -2.23 1.483 1 98.5 92 ILE A N 1
ATOM 727 C CA . ILE A 1 92 ? 4.824 -1.313 2.605 1 98.5 92 ILE A CA 1
ATOM 728 C C . ILE A 1 92 ? 3.479 -0.599 2.488 1 98.5 92 ILE A C 1
ATOM 730 O O . ILE A 1 92 ? 2.748 -0.47 3.475 1 98.5 92 ILE A O 1
ATOM 734 N N . GLY A 1 93 ? 3.174 -0.13 1.241 1 98.25 93 GLY A N 1
ATOM 735 C CA . GLY A 1 93 ? 1.896 0.51 0.978 1 98.25 93 GLY A CA 1
ATOM 736 C C . GLY A 1 93 ? 2.002 2.016 0.821 1 98.25 93 GLY A C 1
ATOM 737 O O . GLY A 1 93 ? 2.977 2.623 1.269 1 98.25 93 GLY A O 1
ATOM 738 N N . PRO A 1 94 ? 0.967 2.574 0.231 1 98.44 94 PRO A N 1
ATOM 739 C CA . PRO A 1 94 ? 1.047 3.984 -0.161 1 98.44 94 PRO A CA 1
ATOM 740 C C . PRO A 1 94 ? 0.476 4.926 0.897 1 98.44 94 PRO A C 1
ATOM 742 O O . PRO A 1 94 ? 0.595 6.145 0.772 1 98.44 94 PRO A O 1
ATOM 745 N N . SER A 1 95 ? -0.175 4.355 1.98 1 98.5 95 SER A N 1
ATOM 746 C CA . SER A 1 95 ? -0.896 5.312 2.812 1 98.5 95 SER A CA 1
ATOM 747 C C . SER A 1 95 ? -0.993 4.828 4.254 1 98.5 95 SER A C 1
ATOM 749 O O . SER A 1 95 ? -0.869 3.629 4.523 1 98.5 95 SER A O 1
ATOM 751 N N . VAL A 1 96 ? -1.183 5.785 5.184 1 98.69 96 VAL A N 1
ATOM 752 C CA . VAL A 1 96 ? -1.562 5.559 6.574 1 98.69 96 VAL A CA 1
ATOM 753 C C . VAL A 1 96 ? -2.645 6.551 6.984 1 98.69 96 VAL A C 1
ATOM 755 O O . VAL A 1 96 ? -2.736 7.648 6.426 1 98.69 96 VAL A O 1
ATOM 758 N N . VAL A 1 97 ? -3.496 6.195 7.824 1 98.75 97 VAL A N 1
ATOM 759 C CA . VAL A 1 97 ? -4.488 7.059 8.461 1 98.75 97 VAL A CA 1
ATOM 760 C C . VAL A 1 97 ? -4.184 7.176 9.953 1 98.75 97 VAL A C 1
ATOM 762 O O . VAL A 1 97 ? -4.062 6.164 10.656 1 98.75 97 VAL A O 1
ATOM 765 N N . VAL A 1 98 ? -4.043 8.43 10.422 1 98.81 98 VAL A N 1
ATOM 766 C CA . VAL A 1 98 ? -3.613 8.672 11.789 1 98.81 98 VAL A CA 1
ATOM 767 C C . VAL A 1 98 ? -4.668 9.492 12.523 1 98.81 98 VAL A C 1
ATOM 769 O O . VAL A 1 98 ? -5.047 10.578 12.07 1 98.81 98 VAL A O 1
ATOM 772 N N . PRO A 1 99 ? -5.199 9 13.633 1 98.88 99 PRO A N 1
ATOM 773 C CA . PRO A 1 99 ? -6.18 9.781 14.383 1 98.88 99 PRO A CA 1
ATOM 774 C C . PRO A 1 99 ? -5.559 10.969 15.109 1 98.88 99 PRO A C 1
ATOM 776 O O . PRO A 1 99 ? -4.355 10.977 15.375 1 98.88 99 PRO A O 1
ATOM 779 N N . PHE A 1 100 ? -6.336 11.969 15.359 1 98.69 100 PHE A N 1
ATOM 780 C CA . PHE A 1 100 ? -5.922 13.102 16.172 1 98.69 100 PHE A CA 1
ATOM 781 C C . PHE A 1 100 ? -7.07 13.578 17.062 1 98.69 100 PHE A C 1
ATOM 783 O O . PHE A 1 100 ? -8.242 13.32 16.75 1 98.69 100 PHE A O 1
ATOM 790 N N . ARG A 1 101 ? -6.695 14.219 18.109 1 98.56 101 ARG A N 1
ATOM 791 C CA . ARG A 1 101 ? -7.602 14.844 19.062 1 98.56 101 ARG A CA 1
ATOM 792 C C . ARG A 1 101 ? -7.016 16.141 19.609 1 98.56 101 ARG A C 1
ATOM 794 O O . ARG A 1 101 ? -5.809 16.234 19.828 1 98.56 101 ARG A O 1
ATOM 801 N N . ASP A 1 102 ? -7.949 17.125 19.797 1 97.81 102 ASP A N 1
ATOM 802 C CA . ASP A 1 102 ? -7.551 18.438 20.281 1 97.81 102 ASP A CA 1
ATOM 803 C C . ASP A 1 102 ? -6.41 19.031 19.453 1 97.81 102 ASP A C 1
ATOM 805 O O . ASP A 1 102 ? -5.461 19.594 20 1 97.81 102 ASP A O 1
ATOM 809 N N . GLY A 1 103 ? -6.473 18.688 18.109 1 97.31 103 GLY A N 1
ATOM 810 C CA . GLY A 1 103 ? -5.516 19.25 17.172 1 97.31 103 GLY A CA 1
ATOM 811 C C . GLY A 1 103 ? -4.156 18.578 17.234 1 97.31 103 GLY A C 1
ATOM 812 O O . GLY A 1 103 ? -3.18 19.094 16.688 1 97.31 103 GLY A O 1
ATOM 813 N N . ARG A 1 104 ? -4.141 17.438 17.922 1 98 104 ARG A N 1
ATOM 814 C CA . ARG A 1 104 ? -2.859 16.766 18.094 1 98 104 ARG A CA 1
ATOM 815 C C . ARG A 1 104 ? -2.938 15.32 17.578 1 98 104 ARG A C 1
ATOM 817 O O . ARG A 1 104 ? -3.895 14.609 17.875 1 98 104 ARG A O 1
ATOM 824 N N . LEU A 1 105 ? -1.954 14.953 16.859 1 98.62 105 LEU A N 1
ATOM 825 C CA . LEU A 1 105 ? -1.866 13.578 16.391 1 98.62 105 LEU A CA 1
ATOM 826 C C . LEU A 1 105 ? -1.746 12.609 17.562 1 98.62 105 LEU A C 1
ATOM 828 O O . LEU A 1 105 ? -1.032 12.883 18.516 1 98.62 105 LEU A O 1
ATOM 832 N N . LEU A 1 106 ? -2.477 11.461 17.516 1 98.75 106 LEU A N 1
ATOM 833 C CA . LEU A 1 106 ? -2.367 10.414 18.531 1 98.75 106 LEU A CA 1
ATOM 834 C C . LEU A 1 106 ? -1.336 9.367 18.125 1 98.75 106 LEU A C 1
ATOM 836 O O . LEU A 1 106 ? -1.693 8.305 17.609 1 98.75 106 LEU A O 1
ATOM 840 N N . LEU A 1 107 ? -0.097 9.664 18.375 1 98.44 107 LEU A N 1
ATOM 841 C CA . LEU A 1 107 ? 1.046 8.805 18.078 1 98.44 107 LEU A CA 1
ATOM 842 C C . LEU A 1 107 ? 1.752 8.383 19.359 1 98.44 107 LEU A C 1
ATOM 844 O O . LEU A 1 107 ? 1.728 9.109 20.359 1 98.44 107 LEU A O 1
ATOM 848 N N . GLY A 1 108 ? 2.328 7.16 19.312 1 98.38 108 GLY A N 1
ATOM 849 C CA . GLY A 1 108 ? 3.229 6.801 20.406 1 98.38 108 GLY A CA 1
ATOM 850 C C . GLY A 1 108 ? 4.48 7.66 20.453 1 98.38 108 GLY A C 1
ATOM 851 O O . GLY A 1 108 ? 4.789 8.367 19.484 1 98.38 108 GLY A O 1
ATOM 852 N N . THR A 1 109 ? 5.289 7.574 21.453 1 97.44 109 THR A N 1
ATOM 853 C CA . THR A 1 109 ? 6.5 8.359 21.656 1 97.44 109 THR A CA 1
ATOM 854 C C . THR A 1 109 ? 7.496 8.117 20.516 1 97.44 109 THR A C 1
ATOM 856 O O . THR A 1 109 ? 8.102 9.062 20 1 97.44 109 THR A O 1
ATOM 859 N N . TRP A 1 110 ? 7.777 6.914 20.188 1 97.5 110 TRP A N 1
ATOM 860 C CA . TRP A 1 110 ? 8.781 6.52 19.203 1 97.5 110 TRP A CA 1
ATOM 861 C C . TRP A 1 110 ? 8.133 6.117 17.891 1 97.5 110 TRP A C 1
ATOM 863 O O . TRP A 1 110 ? 8.562 5.156 17.25 1 97.5 110 TRP A O 1
ATOM 873 N N . GLN A 1 111 ? 6.961 6.688 17.562 1 98.69 111 GLN A N 1
ATOM 874 C CA . GLN A 1 111 ? 6.199 6.383 16.359 1 98.69 111 GLN A CA 1
ATOM 875 C C . GLN A 1 111 ? 6.062 7.613 15.469 1 98.69 111 GLN A C 1
ATOM 877 O O . GLN A 1 111 ? 5.188 8.453 15.688 1 98.69 111 GLN A O 1
ATOM 882 N N . GLN A 1 112 ? 6.906 7.715 14.414 1 98.88 112 GLN A N 1
ATOM 883 C CA . GLN A 1 112 ? 6.852 8.82 13.461 1 98.88 112 GLN A CA 1
ATOM 884 C C . GLN A 1 112 ? 6.262 8.367 12.125 1 98.88 112 GLN A C 1
ATOM 886 O O . GLN A 1 112 ? 6.414 7.207 11.734 1 98.88 112 GLN A O 1
ATOM 891 N N . ILE A 1 113 ? 5.539 9.258 11.516 1 98.94 113 ILE A N 1
ATOM 892 C CA . ILE A 1 113 ? 5.09 9.039 10.141 1 98.94 113 ILE A CA 1
ATOM 893 C C . ILE A 1 113 ? 6.258 9.25 9.18 1 98.94 113 ILE A C 1
ATOM 895 O O . ILE A 1 113 ? 6.855 10.328 9.148 1 98.94 113 ILE A O 1
ATOM 899 N N . VAL A 1 114 ? 6.574 8.211 8.391 1 98.94 114 VAL A N 1
ATOM 900 C CA . VAL A 1 114 ? 7.773 8.359 7.566 1 98.94 114 VAL A CA 1
ATOM 901 C C . VAL A 1 114 ? 7.426 8.094 6.102 1 98.94 114 VAL A C 1
ATOM 903 O O . VAL A 1 114 ? 6.547 7.281 5.801 1 98.94 114 VAL A O 1
ATOM 906 N N . LEU A 1 115 ? 8.109 8.797 5.23 1 98.88 115 LEU A N 1
ATOM 907 C CA . LEU A 1 115 ? 8.125 8.609 3.783 1 98.88 115 LEU A CA 1
ATOM 908 C C . LEU A 1 115 ? 9.414 7.926 3.332 1 98.88 115 LEU A C 1
ATOM 910 O O . LEU A 1 115 ? 10.5 8.297 3.775 1 98.88 115 LEU A O 1
ATOM 914 N N . ILE A 1 116 ? 9.273 6.938 2.51 1 98.88 116 ILE A N 1
ATOM 915 C CA . ILE A 1 116 ? 10.445 6.227 2.004 1 98.88 116 ILE A CA 1
ATOM 916 C C . ILE A 1 116 ? 10.469 6.297 0.479 1 98.88 116 ILE A C 1
ATOM 918 O O . ILE A 1 116 ? 9.438 6.105 -0.176 1 98.88 116 ILE A O 1
ATOM 922 N N . ASN A 1 117 ? 11.602 6.602 -0.086 1 98.88 117 ASN A N 1
ATOM 923 C CA . ASN A 1 117 ? 11.82 6.48 -1.524 1 98.88 117 ASN A CA 1
ATOM 924 C C . ASN A 1 117 ? 12.633 5.234 -1.865 1 98.88 117 ASN A C 1
ATOM 926 O O . ASN A 1 117 ? 13.812 5.148 -1.519 1 98.88 117 ASN A O 1
ATOM 930 N N . PHE A 1 118 ? 12.031 4.312 -2.633 1 98.81 118 PHE A N 1
ATOM 931 C CA . PHE A 1 118 ? 12.734 3.092 -3.008 1 98.81 118 PHE A CA 1
ATOM 932 C C . PHE A 1 118 ? 13.266 3.191 -4.43 1 98.81 118 PHE A C 1
ATOM 934 O O . PHE A 1 118 ? 14 2.311 -4.883 1 98.81 118 PHE A O 1
ATOM 941 N N . ASP A 1 119 ? 12.867 4.238 -5.125 1 98.62 119 ASP A N 1
ATOM 942 C CA . ASP A 1 119 ? 13.328 4.32 -6.508 1 98.62 119 ASP A CA 1
ATOM 943 C C . ASP A 1 119 ? 14.852 4.297 -6.586 1 98.62 119 ASP A C 1
ATOM 945 O O . ASP A 1 119 ? 15.531 4.77 -5.676 1 98.62 119 ASP A O 1
ATOM 949 N N . THR A 1 120 ? 15.367 3.791 -7.711 1 98 120 THR A N 1
ATOM 950 C CA . THR A 1 120 ? 16.812 3.652 -7.871 1 98 120 THR A CA 1
ATOM 951 C C . THR A 1 120 ? 17.453 5.004 -8.164 1 98 120 THR A C 1
ATOM 953 O O . THR A 1 120 ? 18.672 5.145 -8.094 1 98 120 THR A O 1
ATOM 956 N N . ARG A 1 121 ? 16.656 6.016 -8.383 1 97.06 121 ARG A N 1
ATOM 957 C CA . ARG A 1 121 ? 17.125 7.367 -8.672 1 97.06 121 ARG A CA 1
ATOM 958 C C . ARG A 1 121 ? 16.5 8.383 -7.715 1 97.06 121 ARG A C 1
ATOM 960 O O . ARG A 1 121 ? 15.516 8.086 -7.043 1 97.06 121 ARG A O 1
ATOM 967 N N . ARG A 1 122 ? 17.172 9.531 -7.645 1 97.88 122 ARG A N 1
ATOM 968 C CA . ARG A 1 122 ? 16.578 10.656 -6.934 1 97.88 122 ARG A CA 1
ATOM 969 C C . ARG A 1 122 ? 15.219 11.023 -7.535 1 97.88 122 ARG A C 1
ATOM 971 O O . ARG A 1 122 ? 15.07 11.07 -8.758 1 97.88 122 ARG A O 1
ATOM 978 N N . ARG A 1 123 ? 14.242 11.18 -6.637 1 97.75 123 ARG A N 1
ATOM 979 C CA . ARG A 1 123 ? 12.898 11.492 -7.102 1 97.75 123 ARG A CA 1
ATOM 980 C C . ARG A 1 123 ? 12.305 12.656 -6.312 1 97.75 123 ARG A C 1
ATOM 982 O O . ARG A 1 123 ? 12.562 12.797 -5.117 1 97.75 123 ARG A O 1
ATOM 989 N N . LYS A 1 124 ? 11.539 13.43 -6.984 1 98.19 124 LYS A N 1
ATOM 990 C CA . LYS A 1 124 ? 10.641 14.352 -6.301 1 98.19 124 LYS A CA 1
ATOM 991 C C . LYS A 1 124 ? 9.352 13.656 -5.883 1 98.19 124 LYS A C 1
ATOM 993 O O . LYS A 1 124 ? 8.516 13.336 -6.73 1 98.19 124 LYS A O 1
ATOM 998 N N . ARG A 1 125 ? 9.188 13.508 -4.574 1 98.44 125 ARG A N 1
ATOM 999 C CA . ARG A 1 125 ? 8.031 12.797 -4.043 1 98.44 125 ARG A CA 1
ATOM 1000 C C . ARG A 1 125 ? 6.922 13.766 -3.658 1 98.44 125 ARG A C 1
ATOM 1002 O O . ARG A 1 125 ? 7.188 14.836 -3.098 1 98.44 125 ARG A O 1
ATOM 1009 N N . LYS A 1 126 ? 5.695 13.328 -4.004 1 98.75 126 LYS A N 1
ATOM 1010 C CA . LYS A 1 126 ? 4.504 14.078 -3.611 1 98.75 126 LYS A CA 1
ATOM 1011 C C . LYS A 1 126 ? 3.707 13.32 -2.551 1 98.75 126 LYS A C 1
ATOM 1013 O O . LYS A 1 126 ? 3.484 12.117 -2.674 1 98.75 126 LYS A O 1
ATOM 1018 N N . VAL A 1 127 ? 3.299 14.062 -1.488 1 98.88 127 VAL A N 1
ATOM 1019 C CA . VAL A 1 127 ? 2.479 13.508 -0.419 1 98.88 127 VAL A CA 1
ATOM 1020 C C . VAL A 1 127 ? 1.192 14.32 -0.278 1 98.88 127 VAL A C 1
ATOM 1022 O O . VAL A 1 127 ? 1.235 15.547 -0.161 1 98.88 127 VAL A O 1
ATOM 1025 N N . VAL A 1 128 ? 0.051 13.633 -0.301 1 98.94 128 VAL A N 1
ATOM 1026 C CA . VAL A 1 128 ? -1.24 14.281 -0.107 1 98.94 128 VAL A CA 1
ATOM 1027 C C . VAL A 1 128 ? -1.703 14.094 1.336 1 98.94 128 VAL A C 1
ATOM 1029 O O . VAL A 1 128 ? -1.667 12.984 1.866 1 98.94 128 VAL A O 1
ATOM 1032 N N . LEU A 1 129 ? -2.076 15.164 1.962 1 98.81 129 LEU A N 1
ATOM 1033 C CA . LEU A 1 129 ? -2.703 15.148 3.279 1 98.81 129 LEU A CA 1
ATOM 1034 C C . LEU A 1 129 ? -4.18 15.516 3.184 1 98.81 129 LEU A C 1
ATOM 1036 O O . LEU A 1 129 ? -4.539 16.484 2.514 1 98.81 129 LEU A O 1
ATOM 1040 N N . GLN A 1 130 ? -4.988 14.75 3.816 1 98.31 130 GLN A N 1
ATOM 1041 C CA . GLN A 1 130 ? -6.434 14.961 3.811 1 98.31 130 GLN A CA 1
ATOM 1042 C C . GLN A 1 130 ? -7.043 14.641 5.172 1 98.31 130 GLN A C 1
ATOM 1044 O O . GLN A 1 130 ? -6.863 13.539 5.691 1 98.31 130 GLN A O 1
ATOM 1049 N N . VAL A 1 131 ? -7.777 15.594 5.699 1 97.5 131 VAL A N 1
ATOM 1050 C CA . VAL A 1 131 ? -8.508 15.312 6.926 1 97.5 131 VAL A CA 1
ATOM 1051 C C . VAL A 1 131 ? -9.766 14.508 6.605 1 97.5 131 VAL A C 1
ATOM 1053 O O . VAL A 1 131 ? -10.469 14.797 5.633 1 97.5 131 VAL A O 1
ATOM 1056 N N . LEU A 1 132 ? -9.969 13.547 7.379 1 96.19 132 LEU A N 1
ATOM 1057 C CA . LEU A 1 132 ? -11.141 12.695 7.242 1 96.19 132 LEU A CA 1
ATOM 1058 C C . LEU A 1 132 ? -12.109 12.914 8.398 1 96.19 132 LEU A C 1
ATOM 1060 O O . LEU A 1 132 ? -11.688 13.102 9.539 1 96.19 132 LEU A O 1
ATOM 1064 N N . MET B 1 1 ? -21.609 3.748 -0.493 1 96.06 1 MET B N 1
ATOM 1065 C CA . MET B 1 1 ? -20.938 2.459 -0.389 1 96.06 1 MET B CA 1
ATOM 1066 C C . MET B 1 1 ? -21.344 1.54 -1.539 1 96.06 1 MET B C 1
ATOM 1068 O O . MET B 1 1 ? -22.5 1.528 -1.957 1 96.06 1 MET B O 1
ATOM 1072 N N . LYS B 1 2 ? -20.344 0.917 -2.066 1 97.69 2 LYS B N 1
ATOM 1073 C CA . LYS B 1 2 ? -20.547 0.005 -3.191 1 97.69 2 LYS B CA 1
ATOM 1074 C C . LYS B 1 2 ? -19.75 -1.283 -2.996 1 97.69 2 LYS B C 1
ATOM 1076 O O . LYS B 1 2 ? -18.656 -1.266 -2.422 1 97.69 2 LYS B O 1
ATOM 1081 N N . VAL B 1 3 ? -20.328 -2.412 -3.426 1 98.62 3 VAL B N 1
ATOM 1082 C CA . VAL B 1 3 ? -19.625 -3.691 -3.371 1 98.62 3 VAL B CA 1
ATOM 1083 C C . VAL B 1 3 ? -19.391 -4.219 -4.785 1 98.62 3 VAL B C 1
ATOM 1085 O O . VAL B 1 3 ? -20.328 -4.254 -5.598 1 98.62 3 VAL B O 1
ATOM 1088 N N . LEU B 1 4 ? -18.188 -4.555 -5.113 1 98.69 4 LEU B N 1
ATOM 1089 C CA . LEU B 1 4 ? -17.812 -5.156 -6.387 1 98.69 4 LEU B CA 1
ATOM 1090 C C . LEU B 1 4 ? -17.406 -6.613 -6.199 1 98.69 4 LEU B C 1
ATOM 1092 O O . LEU B 1 4 ? -16.922 -6.992 -5.133 1 98.69 4 LEU B O 1
ATOM 1096 N N . GLU B 1 5 ? -17.547 -7.418 -7.234 1 98.75 5 GLU B N 1
ATOM 1097 C CA . GLU B 1 5 ? -17.156 -8.82 -7.195 1 98.75 5 GLU B CA 1
ATOM 1098 C C . GLU B 1 5 ? -16.359 -9.203 -8.438 1 98.75 5 GLU B C 1
ATOM 1100 O O . GLU B 1 5 ? -16.656 -8.766 -9.539 1 98.75 5 GLU B O 1
ATOM 1105 N N . PHE B 1 6 ? -15.32 -9.992 -8.242 1 98.75 6 PHE B N 1
ATOM 1106 C CA . PHE B 1 6 ? -14.445 -10.438 -9.32 1 98.75 6 PHE B CA 1
ATOM 1107 C C . PHE B 1 6 ? -14.055 -11.898 -9.133 1 98.75 6 PHE B C 1
ATOM 1109 O O . PHE B 1 6 ? -13.688 -12.312 -8.031 1 98.75 6 PHE B O 1
ATOM 1116 N N . GLU B 1 7 ? -14.133 -12.695 -10.148 1 98.75 7 GLU B N 1
ATOM 1117 C CA . GLU B 1 7 ? -13.539 -14.023 -10.133 1 98.75 7 GLU B CA 1
ATOM 1118 C C . GLU B 1 7 ? -12.062 -13.977 -10.531 1 98.75 7 GLU B C 1
ATOM 1120 O O . GLU B 1 7 ? -11.719 -13.469 -11.602 1 98.75 7 GLU B O 1
ATOM 1125 N N . MET B 1 8 ? -11.258 -14.555 -9.656 1 98.62 8 MET B N 1
ATOM 1126 C CA . MET B 1 8 ? -9.82 -14.398 -9.875 1 98.62 8 MET B CA 1
ATOM 1127 C C . MET B 1 8 ? -9.078 -15.703 -9.625 1 98.62 8 MET B C 1
ATOM 1129 O O . MET B 1 8 ? -9.398 -16.438 -8.688 1 98.62 8 MET B O 1
ATOM 1133 N N . ASP B 1 9 ? -8.031 -15.984 -10.422 1 98.62 9 ASP B N 1
ATOM 1134 C CA . ASP B 1 9 ? -7.156 -17.141 -10.25 1 98.62 9 ASP B CA 1
ATOM 1135 C C . ASP B 1 9 ? -6.035 -16.844 -9.25 1 98.62 9 ASP B C 1
ATOM 1137 O O . ASP B 1 9 ? -5.855 -15.695 -8.844 1 98.62 9 ASP B O 1
ATOM 1141 N N . ARG B 1 10 ? -5.289 -17.969 -8.836 1 98.31 10 ARG B N 1
ATOM 1142 C CA . ARG B 1 10 ? -4.129 -17.812 -7.965 1 98.31 10 ARG B CA 1
ATOM 1143 C C . ARG B 1 10 ? -3.139 -16.812 -8.547 1 98.31 10 ARG B C 1
ATOM 1145 O O . ARG B 1 10 ? -2.816 -16.875 -9.734 1 98.31 10 ARG B O 1
ATOM 1152 N N . ASP B 1 11 ? -2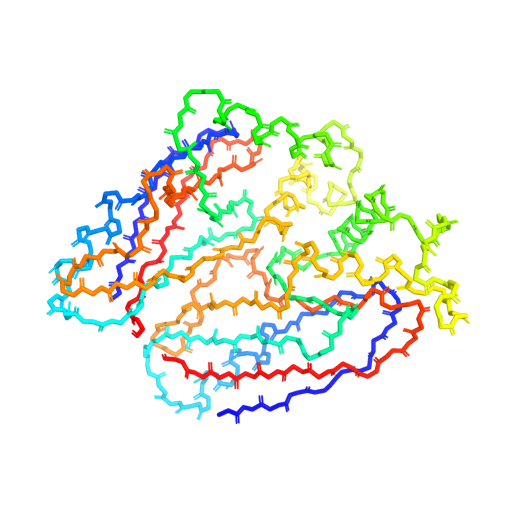.691 -15.898 -7.727 1 98.5 11 ASP B N 1
ATOM 1153 C CA . ASP B 1 11 ? -1.637 -14.938 -8.031 1 98.5 11 ASP B CA 1
ATOM 1154 C C . ASP B 1 11 ? -2.072 -13.969 -9.133 1 98.5 11 ASP B C 1
ATOM 1156 O O . ASP B 1 11 ? -1.238 -13.305 -9.75 1 98.5 11 ASP B O 1
ATOM 1160 N N . GLU B 1 12 ? -3.352 -13.906 -9.391 1 98.75 12 GLU B N 1
ATOM 1161 C CA . GLU B 1 12 ? -3.838 -12.93 -10.352 1 98.75 12 GLU B CA 1
ATOM 1162 C C . GLU B 1 12 ? -3.893 -11.531 -9.742 1 98.75 12 GLU B C 1
ATOM 1164 O O . GLU B 1 12 ? -4.297 -11.367 -8.586 1 98.75 12 GLU B O 1
ATOM 1169 N N . VAL B 1 13 ? -3.434 -10.562 -10.492 1 98.81 13 VAL B N 1
ATOM 1170 C CA . VAL B 1 13 ? -3.477 -9.148 -10.141 1 98.81 13 VAL B CA 1
ATOM 1171 C C . VAL B 1 13 ? -4.469 -8.422 -11.039 1 98.81 13 VAL B C 1
ATOM 1173 O O . VAL B 1 13 ? -4.371 -8.492 -12.266 1 98.81 13 VAL B O 1
ATOM 1176 N N . LEU B 1 14 ? -5.418 -7.703 -10.469 1 98.81 14 LEU B N 1
ATOM 1177 C CA . LEU B 1 14 ? -6.469 -7.02 -11.211 1 98.81 14 LEU B CA 1
ATOM 1178 C C . LEU B 1 14 ? -6.426 -5.516 -10.953 1 98.81 14 LEU B C 1
ATOM 1180 O O . LEU B 1 14 ? -6.246 -5.082 -9.812 1 98.81 14 LEU B O 1
ATOM 1184 N N . ASP B 1 15 ? -6.672 -4.742 -11.984 1 98.88 15 ASP B N 1
ATOM 1185 C CA . ASP B 1 15 ? -6.723 -3.289 -11.875 1 98.88 15 ASP B CA 1
ATOM 1186 C C . ASP B 1 15 ? -8.109 -2.816 -11.461 1 98.88 15 ASP B C 1
ATOM 1188 O O . ASP B 1 15 ? -9.07 -2.934 -12.227 1 98.88 15 ASP B O 1
ATOM 1192 N N . LEU B 1 16 ? -8.156 -2.209 -10.281 1 98.88 16 LEU B N 1
ATOM 1193 C CA . LEU B 1 16 ? -9.422 -1.725 -9.75 1 98.88 16 LEU B CA 1
ATOM 1194 C C . LEU B 1 16 ? -9.641 -0.258 -10.109 1 98.88 16 LEU B C 1
ATOM 1196 O O . LEU B 1 16 ? -10.719 0.288 -9.883 1 98.88 16 LEU B O 1
ATOM 1200 N N . THR B 1 17 ? -8.688 0.403 -10.641 1 98.88 17 THR B N 1
ATOM 1201 C CA . THR B 1 17 ? -8.656 1.856 -10.758 1 98.88 17 THR B CA 1
ATOM 1202 C C . THR B 1 17 ? -9.883 2.373 -11.5 1 98.88 17 THR B C 1
ATOM 1204 O O . THR B 1 17 ? -10.555 3.295 -11.039 1 98.88 17 THR B O 1
ATOM 1207 N N . PRO B 1 18 ? -10.227 1.787 -12.68 1 98.88 18 PRO B N 1
ATOM 1208 C CA . PRO B 1 18 ? -11.398 2.322 -13.383 1 98.88 18 PRO B CA 1
ATOM 1209 C C . PRO B 1 18 ? -12.688 2.176 -12.578 1 98.88 18 PRO B C 1
ATOM 1211 O O . PRO B 1 18 ? -13.57 3.035 -12.656 1 98.88 18 PRO B O 1
ATOM 1214 N N . HIS B 1 19 ? -12.789 1.106 -11.82 1 98.81 19 HIS B N 1
ATOM 1215 C CA . HIS B 1 19 ? -13.984 0.877 -11.016 1 98.81 19 HIS B CA 1
ATOM 1216 C C . HIS B 1 19 ? -14.078 1.886 -9.875 1 98.81 19 HIS B C 1
ATOM 1218 O O . HIS B 1 19 ? -15.156 2.41 -9.594 1 98.81 19 HIS B O 1
ATOM 1224 N N . VAL B 1 20 ? -12.969 2.141 -9.234 1 98.88 20 VAL B N 1
ATOM 1225 C CA . VAL B 1 20 ? -12.93 3.082 -8.117 1 98.88 20 VAL B CA 1
ATOM 1226 C C . VAL B 1 20 ? -13.203 4.496 -8.625 1 98.88 20 VAL B C 1
ATOM 1228 O O . VAL B 1 20 ? -13.945 5.258 -8 1 98.88 20 VAL B O 1
ATOM 1231 N N . GLN B 1 21 ? -12.586 4.82 -9.797 1 98.81 21 GLN B N 1
ATOM 1232 C CA . GLN B 1 21 ? -12.812 6.129 -10.398 1 98.81 21 GLN B CA 1
ATOM 1233 C C . GLN B 1 21 ? -14.289 6.34 -10.711 1 98.81 21 GLN B C 1
ATOM 1235 O O . GLN B 1 21 ? -14.844 7.402 -10.43 1 98.81 21 GLN B O 1
ATOM 1240 N N . ARG B 1 22 ? -14.891 5.379 -11.273 1 98.69 22 ARG B N 1
ATOM 1241 C CA . ARG B 1 22 ? -16.312 5.461 -11.602 1 98.69 22 ARG B CA 1
ATOM 1242 C C . ARG B 1 22 ? -17.156 5.656 -10.344 1 98.69 22 ARG B C 1
ATOM 1244 O O . ARG B 1 22 ? -18.094 6.449 -10.336 1 98.69 22 ARG B O 1
ATOM 1251 N N . PHE B 1 23 ? -16.828 4.941 -9.328 1 98.75 23 PHE B N 1
ATOM 1252 C CA . PHE B 1 23 ? -17.547 5.055 -8.062 1 98.75 23 PHE B CA 1
ATOM 1253 C C . PHE B 1 23 ? -17.453 6.473 -7.512 1 98.75 23 PHE B C 1
ATOM 1255 O O . PHE B 1 23 ? -18.453 7.027 -7.055 1 98.75 23 PHE B O 1
ATOM 1262 N N . VAL B 1 24 ? -16.266 7.059 -7.562 1 98.44 24 VAL B N 1
ATOM 1263 C CA . VAL B 1 24 ? -16.062 8.422 -7.09 1 98.44 24 VAL B CA 1
ATOM 1264 C C . VAL B 1 24 ? -16.922 9.391 -7.918 1 98.44 24 VAL B C 1
ATOM 1266 O O . VAL B 1 24 ? -17.594 10.25 -7.363 1 98.44 24 VAL B O 1
ATOM 1269 N N . GLU B 1 25 ? -16.922 9.188 -9.188 1 98 25 GLU B N 1
ATOM 1270 C CA . GLU B 1 25 ? -17.719 10.047 -10.07 1 98 25 GLU B CA 1
ATOM 1271 C C . GLU B 1 25 ? -19.203 9.938 -9.766 1 98 25 GLU B C 1
ATOM 1273 O O . GLU B 1 25 ? -19.906 10.945 -9.703 1 98 25 GLU B O 1
ATOM 1278 N N . GLU B 1 26 ? -19.641 8.766 -9.523 1 97.75 26 GLU B N 1
ATOM 1279 C CA . GLU B 1 26 ? -21.047 8.5 -9.281 1 97.75 26 GLU B CA 1
ATOM 1280 C C . GLU B 1 26 ? -21.484 9.039 -7.918 1 97.75 26 GLU B C 1
ATOM 1282 O O . GLU B 1 26 ? -22.672 9.312 -7.699 1 97.75 26 GLU B O 1
ATOM 1287 N N . SER B 1 27 ? -20.547 9.109 -7.016 1 96.69 27 SER B N 1
ATOM 1288 C CA . SER B 1 27 ? -20.875 9.578 -5.676 1 96.69 27 SER B CA 1
ATOM 1289 C C . SER B 1 27 ? -21.266 11.055 -5.684 1 96.69 27 SER B C 1
ATOM 1291 O O . SER B 1 27 ? -21.984 11.516 -4.789 1 96.69 27 SER B O 1
ATOM 1293 N N . GLY B 1 28 ? -20.656 11.867 -6.613 1 96.38 28 GLY B N 1
ATOM 1294 C CA . GLY B 1 28 ? -20.938 13.289 -6.715 1 96.38 28 GLY B CA 1
ATOM 1295 C C . GLY B 1 28 ? -20.094 14.133 -5.777 1 96.38 28 GLY B C 1
ATOM 1296 O O . GLY B 1 28 ? -20.156 15.367 -5.82 1 96.38 28 GLY B O 1
ATOM 1297 N N . GLU B 1 29 ? -19.391 13.523 -4.938 1 95.75 29 GLU B N 1
ATOM 1298 C CA . GLU B 1 29 ? -18.484 14.258 -4.051 1 95.75 29 GLU B CA 1
ATOM 1299 C C . GLU B 1 29 ? -17.297 14.836 -4.82 1 95.75 29 GLU B C 1
ATOM 1301 O O . GLU B 1 29 ? -16.734 14.164 -5.684 1 95.75 29 GLU B O 1
ATOM 1306 N N . ARG B 1 30 ? -16.906 16.031 -4.453 1 95.88 30 ARG B N 1
ATOM 1307 C CA . ARG B 1 30 ? -15.859 16.703 -5.223 1 95.88 30 ARG B CA 1
ATOM 1308 C C . ARG B 1 30 ? -14.484 16.484 -4.602 1 95.88 30 ARG B C 1
ATOM 1310 O O . ARG B 1 30 ? -13.469 16.531 -5.301 1 95.88 30 ARG B O 1
ATOM 1317 N N . GLU B 1 31 ? -14.523 16.359 -3.264 1 96.94 31 GLU B N 1
ATOM 1318 C CA . GLU B 1 31 ? -13.258 16.172 -2.561 1 96.94 31 GLU B CA 1
ATOM 1319 C C . GLU B 1 31 ? -13.414 15.219 -1.378 1 96.94 31 GLU B C 1
ATOM 1321 O O . GLU B 1 31 ? -14.461 15.188 -0.734 1 96.94 31 GLU B O 1
ATOM 1326 N N . GLY B 1 32 ? -12.398 14.414 -1.088 1 97.31 32 GLY B N 1
ATOM 1327 C CA . GLY B 1 32 ? -12.391 13.438 -0.01 1 97.31 32 GLY B CA 1
ATOM 1328 C C . GLY B 1 32 ? -11.414 12.305 -0.24 1 97.31 32 GLY B C 1
ATOM 1329 O O . GLY B 1 32 ? -10.336 12.508 -0.81 1 97.31 32 GLY B O 1
ATOM 1330 N N . ALA B 1 33 ? -11.734 11.172 0.354 1 98.56 33 ALA B N 1
ATOM 1331 C CA . ALA B 1 33 ? -10.977 9.945 0.171 1 98.56 33 ALA B CA 1
ATOM 1332 C C . ALA B 1 33 ? -11.898 8.75 -0.033 1 98.56 33 ALA B C 1
ATOM 1334 O O . ALA B 1 33 ? -13.07 8.789 0.344 1 98.56 33 ALA B O 1
ATOM 1335 N N . VAL B 1 34 ? -11.375 7.773 -0.691 1 98.75 34 VAL B N 1
ATOM 1336 C CA . VAL B 1 34 ? -12.141 6.547 -0.891 1 98.75 34 VAL B CA 1
ATOM 1337 C C . VAL B 1 34 ? -11.398 5.367 -0.27 1 98.75 34 VAL B C 1
ATOM 1339 O O . VAL B 1 34 ? -10.203 5.195 -0.492 1 98.75 34 VAL B O 1
ATOM 1342 N N . LEU B 1 35 ? -12.07 4.648 0.574 1 98.81 35 LEU B N 1
ATOM 1343 C CA . LEU B 1 35 ? -11.602 3.379 1.118 1 98.81 35 LEU B CA 1
ATOM 1344 C C . LEU B 1 35 ? -11.859 2.24 0.138 1 98.81 35 LEU B C 1
ATOM 1346 O O . LEU B 1 35 ? -12.977 2.092 -0.367 1 98.81 35 LEU B O 1
ATOM 1350 N N . VAL B 1 36 ? -10.836 1.524 -0.21 1 98.88 36 VAL B N 1
ATOM 1351 C CA . VAL B 1 36 ? -10.914 0.291 -0.985 1 98.88 36 VAL B CA 1
ATOM 1352 C C . VAL B 1 36 ? -10.539 -0.898 -0.101 1 98.88 36 VAL B C 1
ATOM 1354 O O . VAL B 1 36 ? -9.398 -1.013 0.35 1 98.88 36 VAL B O 1
ATOM 1357 N N . PHE B 1 37 ? -11.508 -1.854 0.171 1 98.94 37 PHE B N 1
ATOM 1358 C CA . PHE B 1 37 ? -11.312 -2.912 1.156 1 98.94 37 PHE B CA 1
ATOM 1359 C C . PHE B 1 37 ? -11.625 -4.277 0.551 1 98.94 37 PHE B C 1
ATOM 1361 O O . PHE B 1 37 ? -12.719 -4.5 0.035 1 98.94 37 PHE B O 1
ATOM 1368 N N . SER B 1 38 ? -10.625 -5.148 0.589 1 98.88 38 SER B N 1
ATOM 1369 C CA . SER B 1 38 ? -10.805 -6.527 0.147 1 98.88 38 SER B CA 1
ATOM 1370 C C . SER B 1 38 ? -11.414 -7.387 1.249 1 98.88 38 SER B C 1
ATOM 1372 O O . SER B 1 38 ? -10.812 -7.57 2.307 1 98.88 38 SER B O 1
ATOM 1374 N N . VAL B 1 39 ? -12.586 -7.945 1.031 1 98.75 39 VAL B N 1
ATOM 1375 C CA . VAL B 1 39 ? -13.203 -8.867 1.978 1 98.75 39 VAL B CA 1
ATOM 1376 C C . VAL B 1 39 ? -12.531 -10.234 1.88 1 98.75 39 VAL B C 1
ATOM 1378 O O . VAL B 1 39 ? -12.281 -10.734 0.78 1 98.75 39 VAL B O 1
ATOM 1381 N N . GLY B 1 40 ? -12.281 -10.828 3.078 1 98.31 40 GLY B N 1
ATOM 1382 C CA . GLY B 1 40 ? -11.648 -12.141 3.113 1 98.31 40 GLY B CA 1
ATOM 1383 C C . GLY B 1 40 ? -10.219 -12.102 3.625 1 98.31 40 GLY B C 1
ATOM 1384 O O . GLY B 1 40 ? -9.664 -11.023 3.842 1 98.31 40 GLY B O 1
ATOM 1385 N N . SER B 1 41 ? -9.57 -13.25 3.729 1 98.38 41 SER B N 1
ATOM 1386 C CA . SER B 1 41 ? -8.273 -13.297 4.406 1 98.38 41 SER B CA 1
ATOM 1387 C C . SER B 1 41 ? -7.184 -13.828 3.48 1 98.38 41 SER B C 1
ATOM 1389 O O . SER B 1 41 ? -6.059 -14.078 3.92 1 98.38 41 SER B O 1
ATOM 1391 N N . THR B 1 42 ? -7.457 -14.031 2.131 1 98.69 42 THR B N 1
ATOM 1392 C CA . THR B 1 42 ? -6.434 -14.523 1.213 1 98.69 42 THR B CA 1
ATOM 1393 C C . THR B 1 42 ? -6.289 -13.586 0.016 1 98.69 42 THR B C 1
ATOM 1395 O O . THR B 1 42 ? -5.551 -13.883 -0.926 1 98.69 42 THR B O 1
ATOM 1398 N N . GLY B 1 43 ? -7.027 -12.523 -0.03 1 98.56 43 GLY B N 1
ATOM 1399 C CA . GLY B 1 43 ? -6.879 -11.422 -0.965 1 98.56 43 GLY B CA 1
ATOM 1400 C C . GLY B 1 43 ? -6.285 -10.18 -0.331 1 98.56 43 GLY B C 1
ATOM 1401 O O . GLY B 1 43 ? -6.305 -10.031 0.893 1 98.56 43 GLY B O 1
ATOM 1402 N N . ALA B 1 44 ? -5.77 -9.32 -1.101 1 98.81 44 ALA B N 1
ATOM 1403 C CA . ALA B 1 44 ? -5.145 -8.102 -0.607 1 98.81 44 ALA B CA 1
ATOM 1404 C C . ALA B 1 44 ? -5.312 -6.957 -1.605 1 98.81 44 ALA B C 1
ATOM 1406 O O . ALA B 1 44 ? -5.625 -7.188 -2.775 1 98.81 44 ALA B O 1
ATOM 1407 N N . VAL B 1 45 ? -5.168 -5.727 -1.15 1 98.88 45 VAL B N 1
ATOM 1408 C CA . VAL B 1 45 ? -5.242 -4.531 -1.979 1 98.88 45 VAL B CA 1
ATOM 1409 C C . VAL B 1 45 ? -4.027 -3.645 -1.719 1 98.88 45 VAL B C 1
ATOM 1411 O O . VAL B 1 45 ? -3.621 -3.457 -0.569 1 98.88 45 VAL B O 1
ATOM 1414 N N . THR B 1 46 ? -3.42 -3.135 -2.719 1 98.81 46 THR B N 1
ATOM 1415 C CA . THR B 1 46 ? -2.344 -2.15 -2.666 1 98.81 46 THR B CA 1
ATOM 1416 C C . THR B 1 46 ? -2.297 -1.331 -3.953 1 98.81 46 THR B C 1
ATOM 1418 O O . THR B 1 46 ? -3.271 -1.295 -4.707 1 98.81 46 THR B O 1
ATOM 1421 N N . THR B 1 47 ? -1.29 -0.45 -4.168 1 98.88 47 THR B N 1
ATOM 1422 C CA . THR B 1 47 ? -1.067 0.2 -5.453 1 98.88 47 THR B CA 1
ATOM 1423 C C . THR B 1 47 ? 0.188 -0.348 -6.125 1 98.88 47 THR B C 1
ATOM 1425 O O . THR B 1 47 ? 1.106 -0.816 -5.449 1 98.88 47 THR B O 1
ATOM 1428 N N . LEU B 1 48 ? 0.185 -0.347 -7.359 1 98.62 48 LEU B N 1
ATOM 1429 C CA . LEU B 1 48 ? 1.232 -0.909 -8.203 1 98.62 48 LEU B CA 1
ATOM 1430 C C . LEU B 1 48 ? 1.165 -0.327 -9.609 1 98.62 48 LEU B C 1
ATOM 1432 O O . LEU B 1 48 ? 0.089 0.049 -10.086 1 98.62 48 LEU B O 1
ATOM 1436 N N . GLU B 1 49 ? 2.316 -0.153 -10.211 1 98.5 49 GLU B N 1
ATOM 1437 C CA . GLU B 1 49 ? 2.219 0.029 -11.656 1 98.5 49 GLU B CA 1
ATOM 1438 C C . GLU B 1 49 ? 1.665 -1.221 -12.336 1 98.5 49 GLU B C 1
ATOM 1440 O O . GLU B 1 49 ? 2.32 -2.264 -12.359 1 98.5 49 GLU B O 1
ATOM 1445 N N . TYR B 1 50 ? 0.477 -1.106 -12.852 1 98.31 50 TYR B N 1
ATOM 1446 C CA . TYR B 1 50 ? -0.19 -2.254 -13.453 1 98.31 50 TYR B CA 1
ATOM 1447 C C . TYR B 1 50 ? 0.312 -2.494 -14.875 1 98.31 50 TYR B C 1
ATOM 1449 O O . TYR B 1 50 ? -0.229 -1.938 -15.836 1 98.31 50 TYR B O 1
ATOM 1457 N N . GLU B 1 51 ? 1.211 -3.289 -15.078 1 97.69 51 GLU B N 1
ATOM 1458 C CA . GLU B 1 51 ? 1.831 -3.676 -16.344 1 97.69 51 GLU B CA 1
ATOM 1459 C C . GLU B 1 51 ? 2.307 -5.125 -16.297 1 97.69 51 GLU B C 1
ATOM 1461 O O . GLU B 1 51 ? 2.367 -5.734 -15.234 1 97.69 51 GLU B O 1
ATOM 1466 N N . PRO B 1 52 ? 2.555 -5.816 -17.422 1 97.06 52 PRO B N 1
ATOM 1467 C CA . PRO B 1 52 ? 2.748 -7.266 -17.5 1 97.06 52 PRO B CA 1
ATOM 1468 C C . PRO B 1 52 ? 3.895 -7.754 -16.609 1 97.06 52 PRO B C 1
ATOM 1470 O O . PRO B 1 52 ? 3.824 -8.852 -16.047 1 97.06 52 PRO B O 1
ATOM 1473 N N . GLY B 1 53 ? 4.926 -7.074 -16.469 1 97.75 53 GLY B N 1
ATOM 1474 C CA . GLY B 1 53 ? 6.07 -7.5 -15.672 1 97.75 53 GLY B CA 1
ATOM 1475 C C . GLY B 1 53 ? 5.793 -7.512 -14.18 1 97.75 53 GLY B C 1
ATOM 1476 O O . GLY B 1 53 ? 5.977 -8.539 -13.516 1 97.75 53 GLY B O 1
ATOM 1477 N N . LEU B 1 54 ? 5.285 -6.426 -13.68 1 98.31 54 LEU B N 1
ATOM 1478 C CA . LEU B 1 54 ? 5.066 -6.285 -12.25 1 98.31 54 LEU B CA 1
ATOM 1479 C C . LEU B 1 54 ? 3.945 -7.207 -11.773 1 98.31 54 LEU B C 1
ATOM 1481 O O . LEU B 1 54 ? 3.947 -7.656 -10.625 1 98.31 54 LEU B O 1
ATOM 1485 N N . LYS B 1 55 ? 2.975 -7.57 -12.672 1 98.06 55 LYS B N 1
ATOM 1486 C CA . LYS B 1 55 ? 1.921 -8.523 -12.344 1 98.06 55 LYS B CA 1
ATOM 1487 C C . LYS B 1 55 ? 2.504 -9.898 -12.008 1 98.06 55 LYS B C 1
ATOM 1489 O O . LYS B 1 55 ? 1.883 -10.68 -11.289 1 98.06 55 LYS B O 1
ATOM 1494 N N . LYS B 1 56 ? 3.615 -10.125 -12.5 1 97.88 56 LYS B N 1
ATOM 1495 C CA . LYS B 1 56 ? 4.312 -11.375 -12.219 1 97.88 56 LYS B CA 1
ATOM 1496 C C . LYS B 1 56 ? 5.301 -11.203 -11.07 1 97.88 56 LYS B C 1
ATOM 1498 O O . LYS B 1 56 ? 5.457 -12.102 -10.234 1 97.88 56 LYS B O 1
ATOM 1503 N N . ASP B 1 57 ? 5.984 -10.078 -11 1 98.62 57 ASP B N 1
ATOM 1504 C CA . ASP B 1 57 ? 7.07 -9.836 -10.047 1 98.62 57 ASP B CA 1
ATOM 1505 C C . ASP B 1 57 ? 6.551 -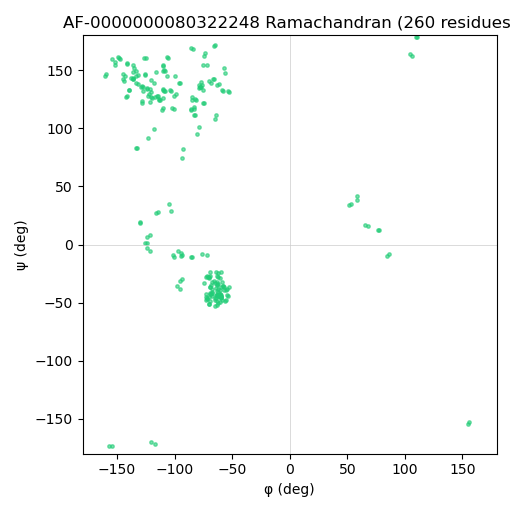9.844 -8.617 1 98.62 57 ASP B C 1
ATOM 1507 O O . ASP B 1 57 ? 7.145 -10.477 -7.738 1 98.62 57 ASP B O 1
ATOM 1511 N N . LEU B 1 58 ? 5.477 -9.133 -8.375 1 98.69 58 LEU B N 1
ATOM 1512 C CA . LEU B 1 58 ? 4.996 -8.992 -7 1 98.69 58 LEU B CA 1
ATOM 1513 C C . LEU B 1 58 ? 4.578 -10.336 -6.43 1 98.69 58 LEU B C 1
ATOM 1515 O O . LEU B 1 58 ? 5.062 -10.75 -5.375 1 98.69 58 LEU B O 1
ATOM 1519 N N . PRO B 1 59 ? 3.709 -11.109 -7.137 1 98.62 59 PRO B N 1
ATOM 1520 C CA . PRO B 1 59 ? 3.369 -12.43 -6.598 1 98.62 59 PRO B CA 1
ATOM 1521 C C . PRO B 1 59 ? 4.59 -13.336 -6.438 1 98.62 59 PRO B C 1
ATOM 1523 O O . PRO B 1 59 ? 4.656 -14.125 -5.492 1 98.62 59 PRO B O 1
ATOM 1526 N N . ARG B 1 60 ? 5.488 -13.242 -7.316 1 98.38 60 ARG B N 1
ATOM 1527 C CA . ARG B 1 60 ? 6.695 -14.055 -7.227 1 98.38 60 ARG B CA 1
ATOM 1528 C C . ARG B 1 60 ? 7.484 -13.727 -5.965 1 98.38 60 ARG B C 1
ATOM 1530 O O . ARG B 1 60 ? 7.945 -14.633 -5.262 1 98.38 60 ARG B O 1
ATOM 1537 N N . ILE B 1 61 ? 7.73 -12.477 -5.738 1 98.62 61 ILE B N 1
ATOM 1538 C CA . ILE B 1 61 ? 8.461 -12.062 -4.547 1 98.62 61 ILE B CA 1
ATOM 1539 C C . ILE B 1 61 ? 7.699 -12.484 -3.297 1 98.62 61 ILE B C 1
ATOM 1541 O O . ILE B 1 61 ? 8.297 -12.945 -2.32 1 98.62 61 ILE B O 1
ATOM 1545 N N . MET B 1 62 ? 6.359 -12.375 -3.295 1 98.62 62 MET B N 1
ATOM 1546 C CA . MET B 1 62 ? 5.555 -12.812 -2.16 1 98.62 62 MET B CA 1
ATOM 1547 C C . MET B 1 62 ? 5.695 -14.32 -1.95 1 98.62 62 MET B C 1
ATOM 1549 O O . MET B 1 62 ? 5.664 -14.797 -0.814 1 98.62 62 MET B O 1
ATOM 1553 N N . ASP B 1 63 ? 5.848 -15.047 -3 1 98.44 63 ASP B N 1
ATOM 1554 C CA . ASP B 1 63 ? 6.047 -16.484 -2.873 1 98.44 63 ASP B CA 1
ATOM 1555 C C . ASP B 1 63 ? 7.422 -16.812 -2.295 1 98.44 63 ASP B C 1
ATOM 1557 O O . ASP B 1 63 ? 7.613 -17.844 -1.657 1 98.44 63 ASP B O 1
ATOM 1561 N N . ARG B 1 64 ? 8.367 -15.969 -2.516 1 97.62 64 ARG B N 1
ATOM 1562 C CA . ARG B 1 64 ? 9.672 -16.125 -1.879 1 97.62 64 ARG B CA 1
ATOM 1563 C C . ARG B 1 64 ? 9.578 -15.898 -0.373 1 97.62 64 ARG B C 1
ATOM 1565 O O . ARG B 1 64 ? 10.242 -16.594 0.404 1 97.62 64 ARG B O 1
ATOM 1572 N N . ILE B 1 65 ? 8.812 -15 0.014 1 97.75 65 ILE B N 1
ATOM 1573 C CA . ILE B 1 65 ? 8.625 -14.664 1.42 1 97.75 65 ILE B CA 1
ATOM 1574 C C . ILE B 1 65 ? 7.836 -15.773 2.117 1 97.75 65 ILE B C 1
ATOM 1576 O O . ILE B 1 65 ? 8.195 -16.203 3.217 1 97.75 65 ILE B O 1
ATOM 1580 N N . ALA B 1 66 ? 6.754 -16.219 1.506 1 98.38 66 ALA B N 1
ATOM 1581 C CA . ALA B 1 66 ? 5.863 -17.266 2.006 1 98.38 66 ALA B CA 1
ATOM 1582 C C . ALA B 1 66 ? 5.531 -18.266 0.911 1 98.38 66 ALA B C 1
ATOM 1584 O O . ALA B 1 66 ? 4.434 -18.25 0.347 1 98.38 66 ALA B O 1
ATOM 1585 N N . PRO B 1 67 ? 6.414 -19.203 0.719 1 98.5 67 PRO B N 1
ATOM 1586 C CA . PRO B 1 67 ? 6.227 -20.156 -0.381 1 98.5 67 PRO B CA 1
ATOM 1587 C C . PRO B 1 67 ? 5.004 -21.047 -0.185 1 98.5 67 PRO B C 1
ATOM 1589 O O . PRO B 1 67 ? 4.734 -21.5 0.933 1 98.5 67 PRO B O 1
ATOM 1592 N N . TYR B 1 68 ? 4.281 -21.344 -1.298 1 97.69 68 TYR B N 1
ATOM 1593 C CA . TYR B 1 68 ? 3.129 -22.234 -1.256 1 97.69 68 TYR B CA 1
ATOM 1594 C C . TYR B 1 68 ? 3.539 -23.641 -0.827 1 97.69 68 TYR B C 1
ATOM 1596 O O . TYR B 1 68 ? 2.758 -24.344 -0.194 1 97.69 68 TYR B O 1
ATOM 1604 N N . SER B 1 69 ? 4.73 -24 -1.087 1 96.81 69 SER B N 1
ATOM 1605 C CA . SER B 1 69 ? 5.203 -25.375 -0.903 1 96.81 69 SER B CA 1
ATOM 1606 C C . SER B 1 69 ? 5.668 -25.609 0.53 1 96.81 69 SER B C 1
ATOM 1608 O O . SER B 1 69 ? 5.922 -26.75 0.926 1 96.81 69 SER B O 1
ATOM 1610 N N . ASP B 1 70 ? 5.781 -24.578 1.287 1 97.19 70 ASP B N 1
ATOM 1611 C CA . ASP B 1 70 ? 6.301 -24.703 2.646 1 97.19 70 ASP B CA 1
ATOM 1612 C C . ASP B 1 70 ? 5.258 -25.328 3.57 1 97.19 70 ASP B C 1
ATOM 1614 O O . ASP B 1 70 ? 4.09 -25.469 3.199 1 97.19 70 ASP B O 1
ATOM 1618 N N . HIS B 1 71 ? 5.781 -25.812 4.703 1 96.25 71 HIS B N 1
ATOM 1619 C CA . HIS B 1 71 ? 4.883 -26.25 5.766 1 96.25 71 HIS B CA 1
ATOM 1620 C C . HIS B 1 71 ? 4.277 -25.062 6.508 1 96.25 71 HIS B C 1
ATOM 1622 O O . HIS B 1 71 ? 4.988 -24.125 6.879 1 96.25 71 HIS B O 1
ATOM 1628 N N . TYR B 1 72 ? 3.014 -25.125 6.688 1 97.12 72 TYR B N 1
ATOM 1629 C CA . TYR B 1 72 ? 2.285 -24.188 7.523 1 97.12 72 TYR B CA 1
ATOM 1630 C C . TYR B 1 72 ? 1.433 -24.906 8.555 1 97.12 72 TYR B C 1
ATOM 1632 O O . TYR B 1 72 ? 0.682 -25.828 8.219 1 97.12 72 TYR B O 1
ATOM 1640 N N . ASP B 1 73 ? 1.511 -24.469 9.82 1 97.44 73 ASP B N 1
ATOM 1641 C CA . ASP B 1 73 ? 0.695 -25.062 10.875 1 97.44 73 ASP B CA 1
ATOM 1642 C C . ASP B 1 73 ? -0.793 -24.922 10.562 1 97.44 73 ASP B C 1
ATOM 1644 O O . ASP B 1 73 ? -1.6 -25.766 10.961 1 97.44 73 ASP B O 1
ATOM 1648 N N . HIS B 1 74 ? -1.131 -23.953 9.75 1 96.44 74 HIS B N 1
ATOM 1649 C CA . HIS B 1 74 ? -2.496 -23.75 9.273 1 96.44 74 HIS B CA 1
ATOM 1650 C C . HIS B 1 74 ? -3.029 -24.984 8.562 1 96.44 74 HIS B C 1
ATOM 1652 O O . HIS B 1 74 ? -4.219 -25.297 8.664 1 96.44 74 HIS B O 1
ATOM 1658 N N . HIS B 1 75 ? -2.244 -25.688 7.77 1 93.88 75 HIS B N 1
ATOM 1659 C CA . HIS B 1 75 ? -2.648 -26.875 7.023 1 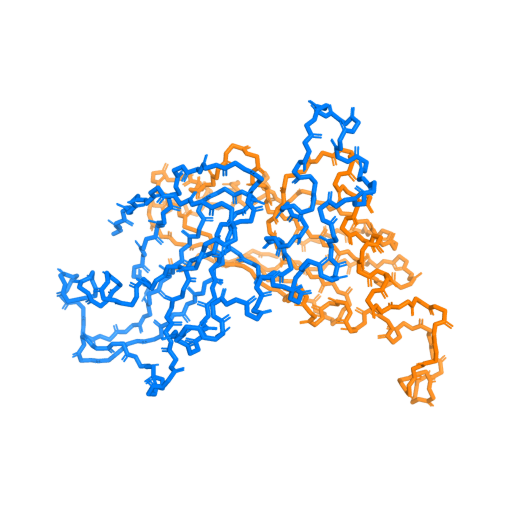93.88 75 HIS B CA 1
ATOM 1660 C C . HIS B 1 75 ? -3.152 -27.969 7.961 1 93.88 75 HIS B C 1
ATOM 1662 O O . HIS B 1 75 ? -4.078 -28.703 7.617 1 93.88 75 HIS B O 1
ATOM 1668 N N . LEU B 1 76 ? -2.617 -28.016 9.109 1 93.12 76 LEU B N 1
ATOM 1669 C CA . LEU B 1 76 ? -3.012 -29.031 10.086 1 93.12 76 LEU B CA 1
ATOM 1670 C C . LEU B 1 76 ? -4.383 -28.703 10.68 1 93.12 76 LEU B C 1
ATOM 1672 O O . LEU B 1 76 ? -5.129 -29.609 11.047 1 93.12 76 LEU B O 1
ATOM 1676 N N . THR B 1 77 ? -4.625 -27.438 10.797 1 94.12 77 THR B N 1
ATOM 1677 C CA . THR B 1 77 ? -5.867 -27 11.422 1 94.12 77 THR B CA 1
ATOM 1678 C C . THR B 1 77 ? -7.066 -27.328 10.539 1 94.12 77 THR B C 1
ATOM 1680 O O . THR B 1 77 ? -8.102 -27.781 11.031 1 94.12 77 THR B O 1
ATOM 1683 N N . TRP B 1 78 ? -6.926 -27.109 9.188 1 91.38 78 TRP B N 1
ATOM 1684 C CA . TRP B 1 78 ? -8.109 -27.172 8.336 1 91.38 78 TRP B CA 1
ATOM 1685 C C . TRP B 1 78 ? -7.922 -28.188 7.219 1 91.38 78 TRP B C 1
ATOM 1687 O O . TRP B 1 78 ? -8.836 -28.422 6.422 1 91.38 78 TRP B O 1
ATOM 1697 N N . ASN B 1 79 ? -6.746 -28.766 7.184 1 91.81 79 ASN B N 1
ATOM 1698 C CA . ASN B 1 79 ? -6.395 -29.734 6.148 1 91.81 79 ASN B CA 1
ATOM 1699 C C . ASN B 1 79 ? -6.512 -29.125 4.754 1 91.81 79 ASN B C 1
ATOM 1701 O O . ASN B 1 79 ? -7.133 -29.719 3.865 1 91.81 79 ASN B O 1
ATOM 1705 N N . ASP B 1 80 ? -6.148 -27.938 4.59 1 92.38 80 ASP B N 1
ATOM 1706 C CA . ASP B 1 80 ? -6.102 -27.25 3.307 1 92.38 80 ASP B CA 1
ATOM 1707 C C . ASP B 1 80 ? -4.676 -26.844 2.953 1 92.38 80 ASP B C 1
ATOM 1709 O O . ASP B 1 80 ? -3.713 -27.391 3.49 1 92.38 80 ASP B O 1
ATOM 1713 N N . ASP B 1 81 ? -4.492 -26.062 1.908 1 95.94 81 ASP B N 1
ATOM 1714 C CA . ASP B 1 81 ? -3.146 -25.844 1.394 1 95.94 81 ASP B CA 1
ATOM 1715 C C . ASP B 1 81 ? -2.861 -24.344 1.211 1 95.94 81 ASP B C 1
ATOM 1717 O O . ASP B 1 81 ? -1.973 -23.969 0.445 1 95.94 81 ASP B O 1
ATOM 1721 N N . ASN B 1 82 ? -3.691 -23.516 1.892 1 97.38 82 ASN B N 1
ATOM 1722 C CA . ASN B 1 82 ? -3.568 -22.109 1.552 1 97.38 82 ASN B CA 1
ATOM 1723 C C . ASN B 1 82 ? -3.041 -21.297 2.729 1 97.38 82 ASN B C 1
ATOM 1725 O O . ASN B 1 82 ? -3.369 -20.109 2.867 1 97.38 82 ASN B O 1
ATOM 1729 N N . GLY B 1 83 ? -2.238 -21.938 3.641 1 98.25 83 GLY B N 1
ATOM 1730 C CA . GLY B 1 83 ? -1.575 -21.172 4.691 1 98.25 83 GLY B CA 1
ATOM 1731 C C . GLY B 1 83 ? -0.749 -20.016 4.16 1 98.25 83 GLY B C 1
ATOM 1732 O O . GLY B 1 83 ? -0.811 -18.906 4.695 1 98.25 83 GLY B O 1
ATOM 1733 N N . SER B 1 84 ? 0.024 -20.234 3.068 1 98.38 84 SER B N 1
ATOM 1734 C CA . SER B 1 84 ? 0.824 -19.219 2.389 1 98.38 84 SER B CA 1
ATOM 1735 C C . SER B 1 84 ? -0.034 -18.031 1.97 1 98.38 84 SER B C 1
ATOM 1737 O O . SER B 1 84 ? 0.386 -16.875 2.1 1 98.38 84 SER B O 1
ATOM 1739 N N . SER B 1 85 ? -1.221 -18.312 1.512 1 98.69 85 SER B N 1
ATOM 1740 C CA . SER B 1 85 ? -2.139 -17.297 1.01 1 98.69 85 SER B CA 1
ATOM 1741 C C . SER B 1 85 ? -2.52 -16.312 2.105 1 98.69 85 SER B C 1
ATOM 1743 O O . SER B 1 85 ? -2.543 -15.102 1.873 1 98.69 85 SER B O 1
ATOM 1745 N N . HIS B 1 86 ? -2.828 -16.828 3.289 1 98.69 86 HIS B N 1
ATOM 1746 C CA . HIS B 1 86 ? -3.168 -16 4.441 1 98.69 86 HIS B CA 1
ATOM 1747 C C . HIS B 1 86 ? -2 -15.109 4.836 1 98.69 86 HIS B C 1
ATOM 1749 O O . HIS B 1 86 ? -2.195 -13.93 5.133 1 98.69 86 HIS B O 1
ATOM 1755 N N . VAL B 1 87 ? -0.816 -15.68 4.855 1 98.69 87 VAL B N 1
ATOM 1756 C CA . VAL B 1 87 ? 0.376 -14.93 5.242 1 98.69 87 VAL B CA 1
ATOM 1757 C C . VAL B 1 87 ? 0.623 -13.805 4.242 1 98.69 87 VAL B C 1
ATOM 1759 O O . VAL B 1 87 ? 0.817 -12.648 4.633 1 98.69 87 VAL B O 1
ATOM 1762 N N . LYS B 1 88 ? 0.537 -14.078 2.938 1 98.75 88 LYS B N 1
ATOM 1763 C CA . LYS B 1 88 ? 0.773 -13.078 1.896 1 98.75 88 LYS B CA 1
ATOM 1764 C C . LYS B 1 88 ? -0.248 -11.953 1.977 1 98.75 88 LYS B C 1
ATOM 1766 O O . LYS B 1 88 ? 0.115 -10.773 1.912 1 98.75 88 LYS B O 1
ATOM 1771 N N . ALA B 1 89 ? -1.447 -12.32 2.168 1 98.75 89 ALA B N 1
ATOM 1772 C CA . ALA B 1 89 ? -2.51 -11.328 2.275 1 98.75 89 ALA B CA 1
ATOM 1773 C C . ALA B 1 89 ? -2.291 -10.422 3.482 1 98.75 89 ALA B C 1
ATOM 1775 O O . ALA B 1 89 ? -2.518 -9.211 3.408 1 98.75 89 ALA B O 1
ATOM 1776 N N . ALA B 1 90 ? -1.846 -10.984 4.594 1 98.62 90 ALA B N 1
ATOM 1777 C CA . ALA B 1 90 ? -1.623 -10.227 5.82 1 98.62 90 ALA B CA 1
ATOM 1778 C C . ALA B 1 90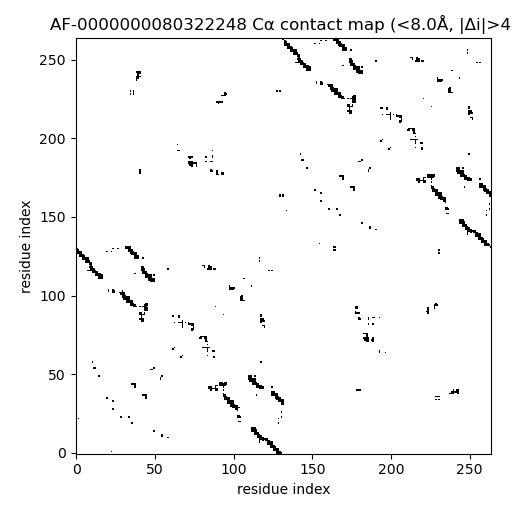 ? -0.457 -9.258 5.664 1 98.62 90 ALA B C 1
ATOM 1780 O O . ALA B 1 90 ? -0.475 -8.156 6.223 1 98.62 90 ALA B O 1
ATOM 1781 N N . ILE B 1 91 ? 0.542 -9.641 4.918 1 98.56 91 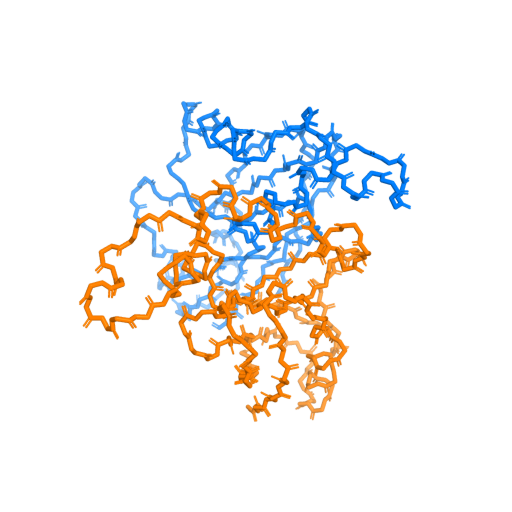ILE B N 1
ATOM 1782 C CA . ILE B 1 91 ? 1.721 -8.805 4.715 1 98.56 91 ILE B CA 1
ATOM 1783 C C . ILE B 1 91 ? 1.349 -7.586 3.879 1 98.56 91 ILE B C 1
ATOM 1785 O O . ILE B 1 91 ? 1.69 -6.453 4.234 1 98.56 91 ILE B O 1
ATOM 1789 N N . ILE B 1 92 ? 0.647 -7.781 2.764 1 98.38 92 ILE B N 1
ATOM 1790 C CA . ILE B 1 92 ? 0.271 -6.676 1.887 1 98.38 92 ILE B CA 1
ATOM 1791 C C . ILE B 1 92 ? -0.822 -5.84 2.549 1 98.38 92 ILE B C 1
ATOM 1793 O O . ILE B 1 92 ? -0.748 -4.609 2.562 1 98.38 92 ILE B O 1
ATOM 1797 N N . GLY B 1 93 ? -1.815 -6.523 3.086 1 98.19 93 GLY B N 1
ATOM 1798 C CA . GLY B 1 93 ? -2.918 -5.859 3.76 1 98.19 93 GLY B CA 1
ATOM 1799 C C . GLY B 1 93 ? -4.191 -5.828 2.936 1 98.19 93 GLY B C 1
ATOM 1800 O O . GLY B 1 93 ? -4.148 -5.996 1.714 1 98.19 93 GLY B O 1
ATOM 1801 N N . PRO B 1 94 ? -5.312 -5.547 3.607 1 98.56 94 PRO B N 1
ATOM 1802 C CA . PRO B 1 94 ? -6.617 -5.703 2.959 1 98.56 94 PRO B CA 1
ATOM 1803 C C . PRO B 1 94 ? -7.152 -4.391 2.398 1 98.56 94 PRO B C 1
ATOM 1805 O O . PRO B 1 94 ? -8.211 -4.371 1.766 1 98.56 94 PRO B O 1
ATOM 1808 N N . SER B 1 95 ? -6.383 -3.234 2.686 1 98.69 95 SER B N 1
ATOM 1809 C CA . SER B 1 95 ? -7.059 -1.997 2.309 1 98.69 95 SER B CA 1
ATOM 1810 C C . SER B 1 95 ? -6.055 -0.902 1.963 1 98.69 95 SER B C 1
ATOM 1812 O O . SER B 1 95 ? -4.891 -0.972 2.361 1 98.69 95 SER B O 1
ATOM 1814 N N . VAL B 1 96 ? -6.543 0.026 1.128 1 98.62 96 VAL B N 1
ATOM 1815 C CA . VAL B 1 96 ? -5.895 1.311 0.89 1 98.62 96 VAL B CA 1
ATOM 1816 C C . VAL B 1 96 ? -6.926 2.434 0.956 1 98.62 96 VAL B C 1
ATOM 1818 O O . VAL B 1 96 ? -8.117 2.205 0.723 1 98.62 96 VAL B O 1
ATOM 1821 N N . VAL B 1 97 ? -6.5 3.592 1.366 1 98.75 97 VAL B N 1
ATOM 1822 C CA . VAL B 1 97 ? -7.289 4.812 1.277 1 98.75 97 VAL B CA 1
ATOM 1823 C C . VAL B 1 97 ? -6.633 5.785 0.298 1 98.75 97 VAL B C 1
ATOM 1825 O O . VAL B 1 97 ? -5.453 6.113 0.438 1 98.75 97 VAL B O 1
ATOM 1828 N N . VAL B 1 98 ? -7.414 6.207 -0.699 1 98.88 98 VAL B N 1
ATOM 1829 C CA . VAL B 1 98 ? -6.883 7.027 -1.782 1 98.88 98 VAL B CA 1
ATOM 1830 C C . VAL B 1 98 ? -7.621 8.367 -1.826 1 98.88 98 VAL B C 1
ATOM 1832 O O . VAL B 1 98 ? -8.852 8.398 -1.854 1 98.88 98 VAL B O 1
ATOM 1835 N N . PRO B 1 99 ? -6.875 9.484 -1.8 1 98.81 99 PRO B N 1
ATOM 1836 C CA . PRO B 1 99 ? -7.531 10.789 -1.882 1 98.81 99 PRO B CA 1
ATOM 1837 C C . PRO B 1 99 ? -8.008 11.125 -3.295 1 98.81 99 PRO B C 1
ATOM 1839 O O . PRO B 1 99 ? -7.48 10.578 -4.27 1 98.81 99 PRO B O 1
ATOM 1842 N N . PHE B 1 100 ? -9 11.953 -3.363 1 98.62 100 PHE B N 1
ATOM 1843 C CA . PHE B 1 100 ? -9.453 12.492 -4.641 1 98.62 100 PHE B CA 1
ATOM 1844 C C . PHE B 1 100 ? -9.844 13.953 -4.512 1 98.62 100 PHE B C 1
ATOM 1846 O O . PHE B 1 100 ? -10.148 14.43 -3.412 1 98.62 100 PHE B O 1
ATOM 1853 N N . ARG B 1 101 ? -9.789 14.633 -5.559 1 98.12 101 ARG B N 1
ATOM 1854 C CA . ARG B 1 101 ? -10.164 16.031 -5.711 1 98.12 101 ARG B CA 1
ATOM 1855 C C . ARG B 1 101 ? -10.805 16.281 -7.074 1 98.12 101 ARG B C 1
ATOM 1857 O O . ARG B 1 101 ? -10.367 15.719 -8.086 1 98.12 101 ARG B O 1
ATOM 1864 N N . ASP B 1 102 ? -11.867 17.141 -7.117 1 97.25 102 ASP B N 1
ATOM 1865 C CA . ASP B 1 102 ? -12.602 17.453 -8.336 1 97.25 102 ASP B CA 1
ATOM 1866 C C . ASP B 1 102 ? -13.078 16.188 -9.039 1 97.25 102 ASP B C 1
ATOM 1868 O O . ASP B 1 102 ? -12.984 16.078 -10.266 1 97.25 102 ASP B O 1
ATOM 1872 N N . GLY B 1 103 ? -13.43 15.195 -8.195 1 96.94 103 GLY B N 1
ATOM 1873 C CA . GLY B 1 103 ? -13.977 13.953 -8.703 1 96.94 103 GLY B CA 1
ATOM 1874 C C . GLY B 1 103 ? -12.93 13.039 -9.305 1 96.94 103 GLY B C 1
ATOM 1875 O O . GLY B 1 103 ? -13.258 12.062 -9.984 1 96.94 103 GLY B O 1
ATOM 1876 N N . ARG B 1 104 ? -11.672 13.32 -9.094 1 98 104 ARG B N 1
ATOM 1877 C CA . ARG B 1 104 ? -10.594 12.539 -9.68 1 98 104 ARG B CA 1
ATOM 1878 C C . ARG B 1 104 ? -9.656 12 -8.602 1 98 104 ARG B C 1
ATOM 1880 O O . ARG B 1 104 ? -9.289 12.727 -7.672 1 98 104 ARG B O 1
ATOM 1887 N N . LEU B 1 105 ? -9.328 10.75 -8.695 1 98.81 105 LEU B N 1
ATOM 1888 C CA . LEU B 1 105 ? -8.367 10.133 -7.789 1 98.81 105 LEU B CA 1
ATOM 1889 C C . LEU B 1 105 ? -7 10.797 -7.91 1 98.81 105 LEU B C 1
ATOM 1891 O O . LEU B 1 105 ? -6.547 11.102 -9.016 1 98.81 105 LEU B O 1
ATOM 1895 N N . LEU B 1 106 ? -6.34 11.031 -6.766 1 98.62 106 LEU B N 1
ATOM 1896 C CA . LEU B 1 106 ? -5.008 11.617 -6.785 1 98.62 106 LEU B CA 1
ATOM 1897 C C . LEU B 1 106 ? -3.934 10.539 -6.773 1 98.62 106 LEU B C 1
ATOM 1899 O O . LEU B 1 106 ? -3.242 10.352 -5.77 1 98.62 106 LEU B O 1
ATOM 1903 N N . LEU B 1 107 ? -3.777 9.914 -7.898 1 98.62 107 LEU B N 1
ATOM 1904 C CA . LEU B 1 107 ? -2.797 8.859 -8.133 1 98.62 107 LEU B CA 1
ATOM 1905 C C . LEU B 1 107 ? -1.675 9.352 -9.039 1 98.62 107 LEU B C 1
ATOM 1907 O O . LEU B 1 107 ? -1.879 10.266 -9.852 1 98.62 107 LEU B O 1
ATOM 1911 N N . GLY B 1 108 ? -0.468 8.773 -8.812 1 97.81 108 GLY B N 1
ATOM 1912 C CA . GLY B 1 108 ? 0.571 8.977 -9.812 1 97.81 108 GLY B CA 1
ATOM 1913 C C . GLY B 1 108 ? 0.245 8.336 -11.148 1 97.81 108 GLY B C 1
ATOM 1914 O O . GLY B 1 108 ? -0.687 7.535 -11.25 1 97.81 108 GLY B O 1
ATOM 1915 N N . THR B 1 109 ? 1.029 8.633 -12.148 1 96.44 109 THR B N 1
ATOM 1916 C CA . THR B 1 109 ? 0.831 8.133 -13.508 1 96.44 109 THR B CA 1
ATOM 1917 C C . THR B 1 109 ? 0.848 6.609 -13.539 1 96.44 109 THR B C 1
ATOM 1919 O O . THR B 1 109 ? 0.017 5.988 -14.195 1 96.44 109 THR B O 1
ATOM 1922 N N . TRP B 1 110 ? 1.813 6.02 -12.914 1 96.69 110 TRP B N 1
ATOM 1923 C CA . TRP B 1 110 ? 2.033 4.578 -12.938 1 96.69 110 TRP B CA 1
ATOM 1924 C C . TRP B 1 110 ? 1.614 3.938 -11.625 1 96.69 110 TRP B C 1
ATOM 1926 O O . TRP B 1 110 ? 2.318 3.076 -11.094 1 96.69 110 TRP B O 1
ATOM 1936 N N . GLN B 1 111 ? 0.606 4.465 -11.047 1 98.75 111 GLN B N 1
ATOM 1937 C CA . GLN B 1 111 ? 0.139 4.008 -9.742 1 98.75 111 GLN B CA 1
ATOM 1938 C C . GLN B 1 111 ? -1.324 3.58 -9.797 1 98.75 111 GLN B C 1
ATOM 1940 O O . GLN B 1 111 ? -2.225 4.395 -9.578 1 98.75 111 GLN B O 1
ATOM 1945 N N . GLN B 1 112 ? -1.582 2.295 -10.047 1 98.94 112 GLN B N 1
ATOM 1946 C CA . GLN B 1 112 ? -2.939 1.761 -10.102 1 98.94 112 GLN B CA 1
ATOM 1947 C C . GLN B 1 112 ? -3.312 1.062 -8.797 1 98.94 112 GLN B C 1
ATOM 1949 O O . GLN B 1 112 ? -2.449 0.499 -8.125 1 98.94 112 GLN B O 1
ATOM 1954 N N . ILE B 1 113 ? -4.562 1.168 -8.414 1 98.94 113 ILE B N 1
ATOM 1955 C CA . ILE B 1 113 ? -5.105 0.37 -7.32 1 98.94 113 ILE B CA 1
ATOM 1956 C C . ILE B 1 113 ? -5.312 -1.07 -7.785 1 98.94 113 ILE B C 1
ATOM 1958 O O . ILE B 1 113 ? -6.051 -1.32 -8.734 1 98.94 113 ILE B O 1
ATOM 1962 N N . VAL B 1 114 ? -4.66 -2.025 -7.074 1 98.94 114 VAL B N 1
ATOM 1963 C CA . VAL B 1 114 ? -4.742 -3.385 -7.598 1 98.94 114 VAL B CA 1
ATOM 1964 C C . VAL B 1 114 ? -5.27 -4.324 -6.512 1 98.94 114 VAL B C 1
ATOM 1966 O O . VAL B 1 114 ? -4.996 -4.125 -5.328 1 98.94 114 VAL B O 1
ATOM 1969 N N . LEU B 1 115 ? -6.02 -5.312 -6.902 1 98.94 115 LEU B N 1
ATOM 1970 C CA . LEU B 1 115 ? -6.48 -6.453 -6.113 1 98.94 115 LEU B CA 1
ATOM 1971 C C . LEU B 1 115 ? -5.676 -7.703 -6.449 1 98.94 115 LEU B C 1
ATOM 1973 O O . LEU B 1 115 ? -5.441 -8 -7.621 1 98.94 115 LEU B O 1
ATOM 1977 N N . ILE B 1 116 ? -5.211 -8.398 -5.418 1 98.88 116 ILE B N 1
ATOM 1978 C CA . ILE B 1 116 ? -4.438 -9.617 -5.633 1 98.88 116 ILE B CA 1
ATOM 1979 C C . ILE B 1 116 ? -5.141 -10.797 -4.969 1 98.88 116 ILE B C 1
ATOM 1981 O O . ILE B 1 116 ? -5.582 -10.703 -3.822 1 98.88 116 ILE B O 1
ATOM 1985 N N . ASN B 1 117 ? -5.309 -11.867 -5.664 1 98.94 117 ASN B N 1
ATOM 1986 C CA . ASN B 1 117 ? -5.762 -13.125 -5.078 1 98.94 117 ASN B CA 1
ATOM 1987 C C . ASN B 1 117 ? -4.598 -14.086 -4.836 1 98.94 117 ASN B C 1
ATOM 1989 O O . ASN B 1 117 ? -3.975 -14.562 -5.785 1 98.94 117 ASN B O 1
ATOM 1993 N N . PHE B 1 118 ? -4.344 -14.43 -3.564 1 98.81 118 PHE B N 1
ATOM 1994 C CA . PHE B 1 118 ? -3.244 -15.328 -3.24 1 98.81 118 PHE B CA 1
ATOM 1995 C C . PHE B 1 118 ? -3.76 -16.734 -2.994 1 98.81 118 PHE B C 1
ATOM 1997 O O . PHE B 1 118 ? -2.973 -17.672 -2.832 1 98.81 118 PHE B O 1
ATOM 2004 N N . ASP B 1 119 ? -5.09 -16.859 -2.893 1 98.62 119 ASP B N 1
ATOM 2005 C CA . ASP B 1 119 ? -5.605 -18.188 -2.598 1 98.62 119 ASP B CA 1
ATOM 2006 C C . ASP B 1 119 ? -5.121 -19.203 -3.629 1 98.62 119 ASP B C 1
ATOM 2008 O O . ASP B 1 119 ? -4.922 -18.859 -4.797 1 98.62 119 ASP B O 1
ATOM 2012 N N . THR B 1 120 ? -4.934 -20.453 -3.16 1 97.94 120 THR B N 1
ATOM 2013 C CA . THR B 1 120 ? -4.418 -21.5 -4.035 1 97.94 120 THR B CA 1
ATOM 2014 C C . THR B 1 120 ? -5.477 -21.922 -5.047 1 97.94 120 THR B C 1
ATOM 2016 O O . THR B 1 120 ? -5.164 -22.594 -6.031 1 97.94 120 THR B O 1
ATOM 2019 N N . ARG B 1 121 ? -6.652 -21.484 -4.898 1 96.75 121 ARG B N 1
ATOM 2020 C CA . ARG B 1 121 ? -7.758 -21.812 -5.793 1 96.75 121 ARG B CA 1
ATOM 2021 C C . ARG B 1 121 ? -8.406 -20.547 -6.348 1 96.75 121 ARG B C 1
ATOM 2023 O O . ARG B 1 121 ? -8.203 -19.453 -5.82 1 96.75 121 ARG B O 1
ATOM 2030 N N . ARG B 1 122 ? -9.125 -20.766 -7.469 1 97.81 122 ARG B N 1
ATOM 2031 C CA . ARG B 1 122 ? -9.953 -19.672 -7.98 1 97.81 122 ARG B CA 1
ATOM 2032 C C . ARG B 1 122 ? -10.969 -19.234 -6.938 1 97.81 122 ARG B C 1
ATOM 2034 O O . ARG B 1 122 ? -11.602 -20.062 -6.281 1 97.81 122 ARG B O 1
ATOM 2041 N N . ARG B 1 123 ? -11.07 -17.891 -6.75 1 97.69 123 ARG B N 1
ATOM 2042 C CA . ARG B 1 123 ? -11.977 -17.359 -5.746 1 97.69 123 ARG B CA 1
ATOM 2043 C C . ARG B 1 123 ? -12.805 -16.203 -6.316 1 97.69 123 ARG B C 1
ATOM 2045 O O . ARG B 1 123 ? -12.32 -15.445 -7.16 1 97.69 123 ARG B O 1
ATOM 2052 N N . LYS B 1 124 ? -14.023 -16.125 -5.867 1 98.25 124 LYS B N 1
ATOM 2053 C CA . LYS B 1 124 ? -14.812 -14.906 -6.043 1 98.25 124 LYS B CA 1
ATOM 2054 C C . LYS B 1 124 ? -14.469 -13.875 -4.977 1 98.25 124 LYS B C 1
ATOM 2056 O O . LYS B 1 124 ? -14.859 -14.016 -3.816 1 98.25 124 LYS B O 1
ATOM 2061 N N . ARG B 1 125 ? -13.836 -12.805 -5.41 1 98.5 125 ARG B N 1
ATOM 2062 C CA . ARG B 1 125 ? -13.391 -11.773 -4.48 1 98.5 125 ARG B CA 1
ATOM 2063 C C . ARG B 1 125 ? -14.414 -10.641 -4.395 1 98.5 125 ARG B C 1
ATOM 2065 O O . ARG B 1 125 ? -14.969 -10.219 -5.41 1 98.5 125 ARG B O 1
ATOM 2072 N N . LYS B 1 126 ? -14.625 -10.172 -3.164 1 98.75 126 LYS B N 1
ATOM 2073 C CA . LYS B 1 126 ? -15.477 -9.016 -2.91 1 98.75 126 LYS B CA 1
ATOM 2074 C C . LYS B 1 126 ? -14.648 -7.816 -2.459 1 98.75 126 LYS B C 1
ATOM 2076 O O . LYS B 1 126 ? -13.766 -7.945 -1.61 1 98.75 126 LYS B O 1
ATOM 2081 N N . VAL B 1 127 ? -14.945 -6.672 -3.086 1 98.88 127 VAL B N 1
ATOM 2082 C CA . VAL B 1 127 ? -14.297 -5.418 -2.719 1 98.88 127 VAL B CA 1
ATOM 2083 C C . VAL B 1 127 ? -15.352 -4.387 -2.314 1 98.88 127 VAL B C 1
ATOM 2085 O O . VAL B 1 127 ? -16.312 -4.148 -3.053 1 98.88 127 VAL B O 1
ATOM 2088 N N . VAL B 1 128 ? -15.164 -3.762 -1.146 1 98.94 128 VAL B N 1
ATOM 2089 C CA . VAL B 1 128 ? -16.047 -2.713 -0.666 1 98.94 128 VAL B CA 1
ATOM 2090 C C . VAL B 1 128 ? -15.422 -1.344 -0.912 1 98.94 128 VAL B C 1
ATOM 2092 O O . VAL B 1 128 ? -14.25 -1.132 -0.607 1 98.94 128 VAL B O 1
ATOM 2095 N N . LEU B 1 129 ? -16.188 -0.468 -1.549 1 98.81 129 LEU B N 1
ATOM 2096 C CA . LEU B 1 129 ? -15.797 0.928 -1.733 1 98.81 129 LEU B CA 1
ATOM 2097 C C . LEU B 1 129 ? -16.641 1.845 -0.855 1 98.81 129 LEU B C 1
ATOM 2099 O O . LEU B 1 129 ? -17.875 1.699 -0.795 1 98.81 129 LEU B O 1
ATOM 2103 N N . GLN B 1 130 ? -15.992 2.738 -0.158 1 98.56 130 GLN B N 1
ATOM 2104 C CA . GLN B 1 130 ? -16.672 3.699 0.707 1 98.56 130 GLN B CA 1
ATOM 2105 C C . GLN B 1 130 ? -16 5.07 0.632 1 98.56 130 GLN B C 1
ATOM 2107 O O . GLN B 1 130 ? -14.797 5.195 0.842 1 98.56 130 GLN B O 1
ATOM 2112 N N . VAL B 1 131 ? -16.781 6.133 0.36 1 97.81 131 VAL B N 1
ATOM 2113 C CA . VAL B 1 131 ? -16.25 7.488 0.417 1 97.81 131 VAL B CA 1
ATOM 2114 C C . VAL B 1 131 ? -16.125 7.934 1.872 1 97.81 131 VAL B C 1
ATOM 2116 O O . VAL B 1 131 ? -17.016 7.688 2.684 1 97.81 131 VAL B O 1
ATOM 2119 N N . LEU B 1 132 ? -15.008 8.633 2.115 1 96.44 132 LEU B N 1
ATOM 2120 C CA . LEU B 1 132 ? -14.742 9.164 3.445 1 96.44 132 LEU B CA 1
ATOM 2121 C C . LEU B 1 132 ? -14.727 10.688 3.426 1 96.44 132 LEU B C 1
ATOM 2123 O O . LEU B 1 132 ? -14.219 11.297 2.48 1 96.44 132 LEU B O 1
#

Foldseek 3Di:
DDKDKDWDFALAKAFCFVVLLVVLLVVVDAWFKKKKFWPDQLKAKDKFQDDDPVSPVVLVVLCVVQNLPDDDPVCVVPVDRFNSSNVSRVVRDGIDMFIHHRSGTDADPRITIMMTGNGNGTDIIMMDMDTD/DDKDKDKDFALAKAFCFVVLLVVLLVVVDAWFKKKKFKPDQLKAKDKFQDDDVVSPVLLVVLCVVQPLPDDDPVCVVPVDRFNSSNVSRVVRDGIDMFIHHRSGTPADPRITIMMTGNGNGTDIIMMDMDTD

InterPro domains:
  IPR001602 UPF0047 protein YjbQ-like [PF01894] (15-131)
  IPR001602 UPF0047 protein YjbQ-like [PIRSF004681] (3-132)
  IPR001602 UPF0047 protein YjbQ-like [PTHR30615] (8-131)
  IPR001602 UPF0047 protein YjbQ-like [TIGR00149] (9-131)
  IPR035917 YjbQ-like superfamily [G3DSA:2.60.120.460] (1-132)
  IPR035917 YjbQ-like superfamily [SSF111038] (4-131)